Protein AF-A0A178Y434-F1 (afdb_monomer)

Sequence (291 aa):
MNPIAAVVIGMSIVLAAATFAFVADLLRNTEPDPNAAKIDRLTERLARQDGEIQALRAELSALKRELSELAAAPRPEPAPPSPPVPPPEEPPSEQSFSLDQFGGMAPPQETEGLTEPMQLAKKRFNDGIIRPKPGVLREILGEPRTAYSTACQPVTNPKLVKTLATRNFGNFRLTMIRPALDSLGQVLARLKKEEPDIYAAIGTAGALCARYVRGSAKSVSSHAWGAAVDLTLKRNLDRMGDGSTQFGLVVLAEFFNDAGWYWGAGYSREDSMHFEVGEALLRKWAAEGKL

InterPro domains:
  IPR009045 Peptidase M74/Hedgehog-like, zinc-binding domain superfamily [G3DSA:3.30.1380.10] (177-277)
  IP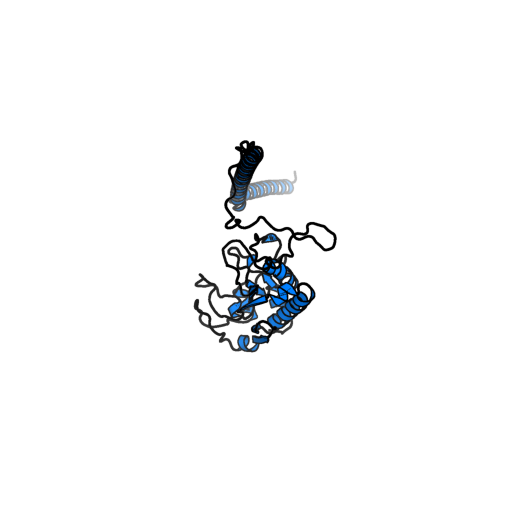R009045 Peptidase M74/Hedgehog-like, zinc-binding domain superfamily [SSF55166] (173-281)
  IPR039561 Peptidase M15C [PF13539] (215-277)

Solvent-accessible surface area (backbone atoms only — not comparable to full-atom values): 16732 Å² total; per-residue (Å²): 132,62,71,69,58,55,51,53,53,51,51,52,53,52,51,50,52,50,51,51,53,51,52,52,49,55,68,69,66,57,73,79,61,75,60,56,67,50,51,52,54,49,51,55,50,48,56,51,49,54,51,52,52,51,51,53,52,51,53,52,52,50,51,52,48,54,52,51,52,62,72,65,52,79,76,79,78,86,76,85,89,78,87,92,76,84,89,82,82,84,75,91,76,76,88,79,71,43,71,43,102,81,72,44,83,38,79,65,84,76,84,69,53,55,69,37,79,33,79,65,65,49,88,79,55,43,78,97,40,50,69,56,50,64,67,54,48,33,72,75,57,43,66,39,54,98,75,73,46,79,55,79,35,81,70,69,30,70,71,45,58,70,40,44,44,74,52,75,76,81,75,46,70,44,42,23,24,47,61,53,53,52,51,49,50,52,43,52,56,48,35,46,72,78,39,46,69,58,48,70,32,44,38,63,79,49,24,59,35,29,17,28,34,91,98,42,94,80,46,61,32,59,23,26,67,16,44,24,40,30,42,17,50,75,81,45,69,59,67,67,66,73,73,50,32,32,41,46,48,60,60,50,41,52,52,38,37,77,74,37,25,20,50,31,45,64,40,95,71,27,28,52,32,32,36,32,56,6,37,69,52,53,52,48,36,51,75,69,64,65,102

Nearest PDB structures (foldseek):
  5lk7-assembly1_C  TM=1.428E-01  e=7.972E+00  Slow bee paralysis virus

Organism: Sinorhizobium saheli (NCBI:txid36856)

Secondary structure (DSSP, 8-state):
--HHHHHHHHHHHHHHHHHHHHHHHHHHS----TTHHHHHHHHHHHHHHHHHHHHHHHHHHHHHHHHHHHHTSPPPPPPPP--------PPPP---PEEPTTS-EEPP--SSGGG-EEE--GGGS-TT-PPPPHHHHHHHH--S-S---SS------HHHHTTEEEEE-SS-EEEEEHHHHHHHHHHHHHHHHH-HHHHHHEEEEES---SBPTT-SSPBPGGGGT-EEEEEETTBPP-TTSSEEEHHHHHHHHHHHHTTEEEGGGSSS--TTEEEE-HHHHHHHHHTT--

pLDDT: mean 85.08, std 16.7, range [39.88, 98.62]

Mean predicted aligned error: 17.0 Å

Structure (mmCIF, N/CA/C/O backbone):
data_AF-A0A178Y434-F1
#
_entry.id   AF-A0A178Y434-F1
#
loop_
_atom_site.group_PDB
_atom_site.id
_atom_site.type_symbol
_atom_site.label_atom_id
_atom_site.label_alt_id
_atom_site.label_comp_id
_atom_site.label_asym_id
_atom_site.label_entity_id
_atom_site.label_seq_id
_atom_site.pdbx_PDB_ins_code
_atom_site.Cartn_x
_atom_site.Cartn_y
_atom_site.Cartn_z
_atom_site.occupancy
_atom_site.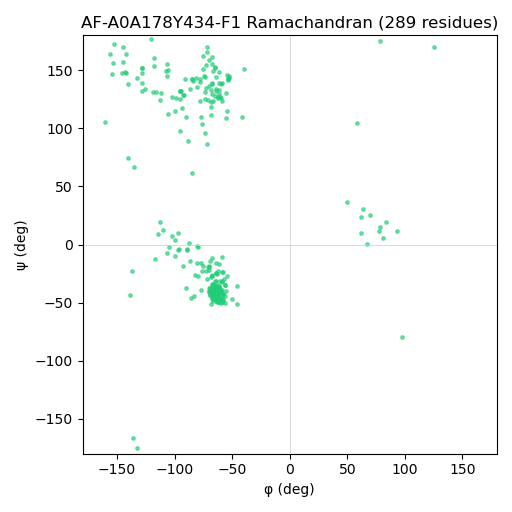B_iso_or_equiv
_atom_site.auth_seq_id
_atom_site.auth_comp_id
_atom_site.auth_asym_id
_atom_site.auth_atom_id
_atom_site.pdbx_PDB_model_num
ATOM 1 N N . MET A 1 1 ? 75.295 6.788 32.153 1.00 60.53 1 MET A N 1
ATOM 2 C CA . MET A 1 1 ? 74.057 6.548 31.375 1.00 60.53 1 MET A CA 1
ATOM 3 C C . MET A 1 1 ? 74.437 5.975 30.022 1.00 60.53 1 MET A C 1
ATOM 5 O O . MET A 1 1 ? 75.347 6.507 29.402 1.00 60.53 1 MET A O 1
ATOM 9 N N . ASN A 1 2 ? 73.799 4.882 29.595 1.00 79.12 2 ASN A N 1
ATOM 10 C CA . ASN A 1 2 ? 74.032 4.291 28.274 1.00 79.12 2 ASN A CA 1
ATOM 11 C C . ASN A 1 2 ? 73.527 5.275 27.194 1.00 79.12 2 ASN A C 1
ATOM 13 O O . ASN A 1 2 ? 72.355 5.658 27.268 1.00 79.12 2 ASN A O 1
ATOM 17 N N . PRO A 1 3 ? 74.357 5.712 26.227 1.00 76.00 3 PRO A N 1
ATOM 18 C CA . PRO A 1 3 ? 73.961 6.700 25.217 1.00 76.00 3 PRO A CA 1
ATOM 19 C C . PRO A 1 3 ? 72.728 6.267 24.412 1.00 76.00 3 PRO A C 1
ATOM 21 O O . PRO A 1 3 ? 71.906 7.103 24.049 1.00 76.00 3 PRO A O 1
ATOM 24 N N . ILE A 1 4 ? 72.533 4.959 24.227 1.00 76.88 4 ILE A N 1
ATOM 25 C CA . ILE A 1 4 ? 71.359 4.401 23.545 1.00 76.88 4 ILE A CA 1
ATOM 26 C C . ILE A 1 4 ? 70.077 4.667 24.351 1.00 76.88 4 ILE A C 1
ATOM 28 O O . ILE A 1 4 ? 69.059 5.062 23.788 1.00 76.88 4 ILE A O 1
ATOM 32 N N . ALA A 1 5 ? 70.128 4.528 25.679 1.00 74.50 5 ALA A N 1
ATOM 33 C CA . ALA A 1 5 ? 68.974 4.780 26.541 1.00 74.50 5 ALA A CA 1
ATOM 34 C C . ALA A 1 5 ? 68.570 6.265 26.538 1.00 74.50 5 ALA A C 1
ATOM 36 O O . ALA A 1 5 ? 67.383 6.579 26.521 1.00 74.50 5 ALA A O 1
ATOM 37 N N . ALA A 1 6 ? 69.543 7.181 26.491 1.00 81.00 6 ALA A N 1
ATOM 38 C CA . ALA A 1 6 ? 69.271 8.616 26.422 1.00 81.00 6 ALA A CA 1
ATOM 39 C C . ALA A 1 6 ? 68.580 9.017 25.105 1.00 81.00 6 ALA A C 1
ATOM 41 O O . ALA A 1 6 ? 67.642 9.812 25.123 1.00 81.00 6 ALA A O 1
ATOM 42 N N . VAL A 1 7 ? 68.989 8.425 23.977 1.00 83.38 7 VAL A N 1
ATOM 43 C CA . VAL A 1 7 ? 68.374 8.679 22.662 1.00 83.38 7 VAL A CA 1
ATOM 44 C C . VAL A 1 7 ? 66.941 8.147 22.600 1.00 83.38 7 VAL A C 1
ATOM 46 O O . VAL A 1 7 ? 66.050 8.849 22.124 1.00 83.38 7 VAL A O 1
ATOM 49 N N . VAL A 1 8 ? 66.691 6.941 23.121 1.00 84.75 8 VAL A N 1
ATOM 50 C CA . VAL A 1 8 ? 65.342 6.347 23.138 1.00 84.75 8 VAL A CA 1
ATOM 51 C C . VAL A 1 8 ? 64.384 7.170 24.000 1.00 84.75 8 VAL A C 1
ATOM 53 O O . VAL A 1 8 ? 63.261 7.446 23.574 1.00 84.75 8 VAL A O 1
ATOM 56 N N . ILE A 1 9 ? 64.825 7.616 25.181 1.00 84.12 9 ILE A N 1
ATOM 57 C CA . ILE A 1 9 ? 64.019 8.483 26.052 1.00 84.12 9 ILE A CA 1
ATOM 58 C C . ILE A 1 9 ? 63.746 9.825 25.359 1.00 84.12 9 ILE A C 1
ATOM 60 O O . ILE A 1 9 ? 62.600 10.268 25.321 1.00 84.12 9 ILE A O 1
ATOM 64 N N . GLY A 1 10 ? 64.767 10.432 24.745 1.00 85.62 10 GLY A N 1
ATOM 65 C CA . GLY A 1 10 ? 64.623 11.687 24.005 1.00 85.62 10 GLY A CA 1
ATOM 66 C C . GLY A 1 10 ? 63.609 11.589 22.863 1.00 85.62 10 GLY A C 1
ATOM 67 O O . GLY A 1 10 ? 62.690 12.403 22.791 1.00 85.62 10 GLY A O 1
ATOM 68 N N . MET A 1 11 ? 63.705 10.557 22.017 1.00 85.56 11 MET A N 1
ATOM 69 C CA . MET A 1 11 ? 62.728 10.338 20.944 1.00 85.56 11 MET A CA 1
ATOM 70 C C . MET A 1 11 ? 61.318 10.074 21.472 1.00 85.56 11 MET A C 1
ATOM 72 O O . MET A 1 11 ? 60.354 10.557 20.886 1.00 85.56 11 MET A O 1
ATOM 76 N N . SER A 1 12 ? 61.186 9.334 22.575 1.00 84.38 12 SER A N 1
ATOM 77 C CA . SER A 1 12 ? 59.874 9.019 23.154 1.00 84.38 12 SER A CA 1
ATOM 78 C C . SER A 1 12 ? 59.172 10.276 23.669 1.00 84.38 12 SER A C 1
ATOM 80 O O . SER A 1 12 ? 57.971 10.432 23.468 1.00 84.38 12 SER A O 1
ATOM 82 N N . ILE A 1 13 ? 59.920 11.208 24.268 1.00 91.38 13 ILE A N 1
ATOM 83 C CA . ILE A 1 13 ? 59.389 12.499 24.729 1.00 91.38 13 ILE A CA 1
ATOM 84 C C . ILE A 1 13 ? 58.957 13.364 23.540 1.00 91.38 13 ILE A C 1
ATOM 86 O O . ILE A 1 13 ? 57.877 13.953 23.572 1.00 91.38 13 ILE A O 1
ATOM 90 N N . VAL A 1 14 ? 59.761 13.416 22.475 1.00 90.12 14 VAL A N 1
ATOM 91 C CA . VAL A 1 14 ? 59.421 14.179 21.262 1.00 90.12 14 VAL A CA 1
ATOM 92 C C . VAL A 1 14 ? 58.181 13.601 20.580 1.00 90.12 14 VAL A C 1
ATOM 94 O O . VAL A 1 14 ? 57.282 14.352 20.206 1.00 90.12 14 VAL A O 1
ATOM 97 N N . LEU A 1 15 ? 58.091 12.273 20.467 1.00 90.31 15 LEU A N 1
ATOM 98 C CA . LEU A 1 15 ? 56.926 11.601 19.898 1.00 90.31 15 LEU A CA 1
ATOM 99 C C . LEU A 1 15 ? 55.674 11.852 20.749 1.00 90.31 15 LEU A C 1
ATOM 101 O O . LEU A 1 15 ? 54.626 12.188 20.202 1.00 90.31 15 LEU A O 1
ATOM 105 N N . ALA A 1 16 ? 55.786 11.773 22.077 1.00 89.19 16 ALA A N 1
ATOM 106 C CA . ALA A 1 16 ? 54.687 12.088 22.985 1.00 89.19 16 ALA A CA 1
ATOM 107 C C . ALA A 1 16 ? 54.205 13.539 22.805 1.00 89.19 16 ALA A C 1
ATOM 109 O O . ALA A 1 16 ? 53.008 13.771 22.637 1.00 89.19 16 ALA A O 1
ATOM 110 N N . ALA A 1 17 ? 55.120 14.509 22.740 1.00 90.44 17 ALA A N 1
ATOM 111 C CA . ALA A 1 17 ? 54.774 15.910 22.504 1.00 90.44 17 ALA A CA 1
ATOM 112 C C . ALA A 1 17 ? 54.090 16.123 21.141 1.00 90.44 17 ALA A C 1
ATOM 114 O O . ALA A 1 17 ? 53.090 16.836 21.059 1.00 90.44 17 ALA A O 1
ATOM 115 N N . ALA A 1 18 ? 54.578 15.464 20.086 1.00 88.56 18 ALA A N 1
ATOM 116 C CA . ALA A 1 18 ? 53.985 15.536 18.752 1.00 88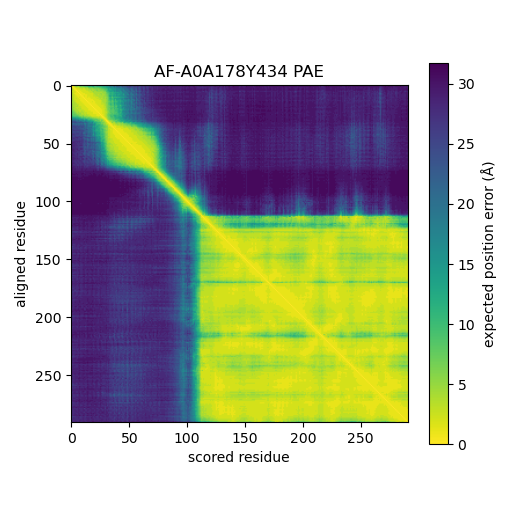.56 18 ALA A CA 1
ATOM 117 C C . ALA A 1 18 ? 52.576 14.923 18.710 1.00 88.56 18 ALA A C 1
ATOM 119 O O . ALA A 1 18 ? 51.658 15.529 18.160 1.00 88.56 18 ALA A O 1
ATOM 120 N N . THR A 1 19 ? 52.375 13.759 19.339 1.00 87.81 19 THR A N 1
ATOM 121 C CA . THR A 1 19 ? 51.043 13.135 19.435 1.00 87.81 19 THR A CA 1
ATOM 122 C C . THR A 1 19 ? 50.068 13.999 20.227 1.00 87.81 19 THR A C 1
ATOM 124 O O . THR A 1 19 ? 48.927 14.167 19.805 1.00 87.81 19 THR A O 1
ATOM 127 N N . PHE A 1 20 ? 50.516 14.617 21.322 1.00 90.31 20 PHE A N 1
ATOM 128 C CA . PHE A 1 20 ? 49.680 15.511 22.116 1.00 90.31 20 PHE A CA 1
ATOM 129 C C . PHE A 1 20 ? 49.278 16.763 21.328 1.00 90.31 20 PHE A C 1
ATOM 131 O O . PHE A 1 20 ? 48.111 17.147 21.340 1.00 90.31 20 PHE A O 1
ATOM 138 N N . ALA A 1 21 ? 50.216 17.369 20.593 1.00 86.19 21 ALA A N 1
ATOM 139 C CA . ALA A 1 21 ? 49.931 18.514 19.732 1.00 86.19 21 ALA A CA 1
ATOM 140 C C . ALA A 1 21 ? 48.947 18.157 18.605 1.00 86.19 21 ALA A C 1
ATOM 142 O O . ALA A 1 21 ? 48.020 18.918 18.344 1.00 86.19 21 ALA A O 1
ATOM 143 N N . PHE A 1 22 ? 49.103 16.983 17.989 1.00 84.19 22 PHE A N 1
ATOM 144 C CA . PHE A 1 22 ? 48.207 16.498 16.939 1.00 84.19 22 PHE A CA 1
ATOM 145 C C . PHE A 1 22 ? 46.787 16.226 17.458 1.00 84.19 22 PHE A C 1
ATOM 147 O O . PHE A 1 22 ? 45.811 16.636 16.836 1.00 84.19 22 PHE A O 1
ATOM 154 N N . VAL A 1 23 ? 46.655 15.592 18.628 1.00 85.19 23 VAL A N 1
ATOM 155 C CA . VAL A 1 23 ? 45.348 15.370 19.270 1.00 85.19 23 VAL A CA 1
ATOM 156 C C . VAL A 1 23 ? 44.706 16.698 19.679 1.00 85.19 23 VAL A C 1
ATOM 158 O O . VAL A 1 23 ? 43.506 16.881 19.490 1.00 85.19 23 VAL A O 1
ATOM 161 N N . ALA A 1 24 ? 45.490 17.649 20.193 1.00 80.38 24 ALA A N 1
ATOM 162 C CA . ALA A 1 24 ? 44.995 18.978 20.537 1.00 80.38 24 ALA A CA 1
ATOM 163 C C . ALA A 1 24 ? 44.514 19.766 19.304 1.00 80.38 24 ALA A C 1
ATOM 165 O O . ALA A 1 24 ? 43.527 20.489 19.407 1.00 80.38 24 ALA A O 1
ATOM 166 N N . ASP A 1 25 ? 45.174 19.619 18.153 1.00 81.31 25 ASP A N 1
ATOM 167 C CA . ASP A 1 25 ? 44.748 20.228 16.887 1.00 81.31 25 ASP A CA 1
ATOM 168 C C . ASP A 1 25 ? 43.452 19.593 16.351 1.00 81.31 25 ASP A C 1
ATOM 170 O O . ASP A 1 25 ? 42.506 20.300 16.007 1.00 81.31 25 ASP A O 1
ATOM 174 N N . LEU A 1 26 ? 43.342 18.261 16.407 1.00 75.38 26 LEU A N 1
ATOM 175 C CA . LEU A 1 26 ? 42.113 17.524 16.075 1.00 75.38 26 LEU A CA 1
ATOM 176 C C . LEU A 1 26 ? 40.913 17.952 16.931 1.00 75.38 26 LEU A C 1
ATOM 178 O O . LEU A 1 26 ? 39.820 18.133 16.403 1.00 75.38 26 LEU A O 1
ATOM 182 N N . LEU A 1 27 ? 41.117 18.150 18.237 1.00 74.94 27 LEU A N 1
ATOM 183 C CA . LEU A 1 27 ? 40.071 18.608 19.161 1.00 74.94 27 LEU A CA 1
ATOM 184 C C . LEU A 1 27 ? 39.703 20.088 18.978 1.00 74.94 27 LEU A C 1
ATOM 186 O O . LEU A 1 27 ? 38.613 20.501 19.366 1.00 74.94 27 LEU A O 1
ATOM 190 N N . ARG A 1 28 ? 40.594 20.909 18.413 1.00 73.06 28 ARG A N 1
ATOM 191 C CA . ARG A 1 28 ? 40.299 22.316 18.088 1.00 73.06 28 ARG A CA 1
ATOM 192 C C . ARG A 1 28 ? 39.553 22.463 16.764 1.00 73.06 28 ARG A C 1
ATOM 194 O O . ARG A 1 28 ? 38.812 23.428 16.612 1.00 73.06 28 ARG A O 1
ATOM 201 N N . ASN A 1 29 ? 39.720 21.506 15.852 1.00 64.12 29 ASN A N 1
ATOM 202 C CA . ASN A 1 29 ? 39.116 21.504 14.518 1.00 64.12 29 ASN A CA 1
ATOM 203 C C . ASN A 1 29 ? 37.821 20.673 14.417 1.00 64.12 29 ASN A C 1
ATOM 205 O O . ASN A 1 29 ? 37.315 20.463 13.315 1.00 64.12 29 ASN A O 1
ATOM 209 N N . THR A 1 30 ? 37.250 20.208 15.532 1.00 63.84 30 THR A N 1
ATOM 210 C CA . THR A 1 30 ? 35.890 19.650 15.537 1.00 63.84 30 THR A CA 1
ATOM 211 C C . THR A 1 30 ? 34.867 20.754 15.277 1.00 63.84 30 THR A C 1
ATOM 213 O O . THR A 1 30 ? 34.672 21.639 16.110 1.00 63.84 30 THR A O 1
ATOM 216 N N . GLU A 1 31 ? 34.212 20.700 14.115 1.00 64.19 31 GLU A N 1
ATOM 217 C CA . GLU A 1 31 ? 33.062 21.549 13.800 1.00 64.19 31 GLU A CA 1
ATOM 218 C C . GLU A 1 31 ? 31.969 21.399 14.881 1.00 64.19 31 GLU A C 1
ATOM 220 O O . GLU A 1 31 ? 31.799 20.305 15.432 1.00 64.19 31 GLU A O 1
ATOM 225 N N . PRO A 1 32 ? 31.215 22.468 15.205 1.00 61.91 32 PRO A N 1
ATOM 226 C CA . PRO A 1 32 ? 30.118 22.388 16.165 1.00 61.91 32 PRO A CA 1
ATOM 227 C C . PRO A 1 32 ? 29.119 21.304 15.745 1.00 61.91 32 PRO A C 1
ATOM 229 O O . PRO A 1 32 ? 28.678 21.298 14.595 1.00 61.91 32 PRO A O 1
ATOM 232 N N . ASP A 1 33 ? 28.742 20.411 16.668 1.00 65.06 33 ASP A N 1
ATOM 233 C CA . ASP A 1 33 ? 27.788 19.332 16.386 1.00 65.06 33 ASP A CA 1
ATOM 234 C C . ASP A 1 33 ? 26.483 19.925 15.814 1.00 65.06 33 ASP A C 1
ATOM 236 O O . ASP A 1 33 ? 25.769 20.648 16.523 1.00 65.06 33 ASP A O 1
ATOM 240 N N . PRO A 1 34 ? 26.120 19.631 14.549 1.00 61.44 34 PRO A N 1
ATOM 241 C CA . PRO A 1 34 ? 24.904 20.157 13.932 1.00 61.44 34 PRO A CA 1
ATOM 242 C C . PRO A 1 34 ? 23.631 19.708 14.668 1.00 61.44 34 PRO A C 1
ATOM 244 O O . PRO A 1 34 ? 22.567 20.312 14.496 1.00 61.44 34 PRO A O 1
ATOM 247 N N . ASN A 1 35 ? 23.721 18.669 15.505 1.00 67.62 35 ASN A N 1
ATOM 248 C CA . ASN A 1 35 ? 22.622 18.213 16.342 1.00 67.62 35 ASN A CA 1
ATOM 249 C C . ASN A 1 35 ? 22.447 19.053 17.608 1.00 67.62 35 ASN A C 1
ATOM 251 O O . ASN A 1 35 ? 21.311 19.171 18.058 1.00 67.62 35 ASN A O 1
ATOM 255 N N . ALA A 1 36 ? 23.493 19.691 18.143 1.00 73.31 36 ALA A N 1
ATOM 256 C CA . ALA A 1 36 ? 23.382 20.534 19.338 1.00 73.31 36 ALA A CA 1
ATOM 257 C C . ALA A 1 36 ? 22.425 21.711 19.090 1.00 73.31 36 ALA A C 1
ATOM 259 O O . ALA A 1 36 ? 21.421 21.867 19.781 1.00 73.31 36 ALA A O 1
ATOM 260 N N . ALA A 1 37 ? 22.617 22.429 17.979 1.00 73.75 37 ALA A N 1
ATOM 261 C CA . ALA A 1 37 ? 21.721 23.514 17.575 1.00 73.75 37 ALA A CA 1
ATOM 262 C C . ALA A 1 37 ? 20.287 23.037 17.268 1.00 73.75 37 ALA A C 1
ATOM 264 O O . ALA A 1 37 ? 19.331 23.811 17.348 1.00 73.75 37 ALA A O 1
ATOM 265 N N . LYS A 1 38 ? 20.110 21.767 16.881 1.00 72.50 38 LYS A N 1
ATOM 266 C CA . LYS A 1 38 ? 18.788 21.163 16.668 1.00 72.50 38 LYS A CA 1
ATOM 267 C C . LYS A 1 38 ? 18.121 20.801 17.998 1.00 72.50 38 LYS A C 1
ATOM 269 O O . LYS A 1 38 ? 16.915 20.998 18.121 1.00 72.50 38 LYS A O 1
ATOM 274 N N . ILE A 1 39 ? 18.884 20.298 18.969 1.00 79.19 39 ILE A N 1
ATOM 275 C CA . ILE A 1 39 ? 18.422 19.982 20.327 1.00 79.19 39 ILE A CA 1
ATOM 276 C C . ILE A 1 39 ? 17.978 21.259 21.046 1.00 79.19 39 ILE A C 1
ATOM 278 O O . ILE A 1 39 ? 16.895 21.269 21.629 1.00 79.19 39 ILE A O 1
ATOM 282 N N . ASP A 1 40 ? 18.726 22.354 20.916 1.00 80.56 40 ASP A N 1
ATOM 283 C CA . ASP A 1 40 ? 18.358 23.639 21.523 1.00 80.56 40 ASP A CA 1
ATOM 284 C C . ASP A 1 40 ? 17.025 24.162 20.972 1.00 80.56 40 ASP A C 1
ATOM 286 O O . ASP A 1 40 ? 16.113 24.482 21.734 1.00 80.56 40 ASP A O 1
ATOM 290 N N . ARG A 1 41 ? 16.840 24.127 19.643 1.00 85.81 41 ARG A N 1
ATOM 291 C CA . ARG A 1 41 ? 15.564 24.513 19.005 1.00 85.81 41 ARG A CA 1
ATOM 292 C C . ARG A 1 41 ? 14.395 23.625 19.424 1.00 85.81 41 ARG A C 1
ATOM 294 O O . ARG A 1 41 ? 13.260 24.093 19.495 1.00 85.81 41 ARG A O 1
ATOM 301 N N . LEU A 1 42 ? 14.637 22.331 19.643 1.00 87.88 42 LEU A N 1
ATOM 302 C CA . LEU A 1 42 ? 13.601 21.409 20.116 1.00 87.88 42 LEU A CA 1
ATOM 303 C C . LEU A 1 42 ? 13.224 21.701 21.569 1.00 87.88 42 LEU A C 1
ATOM 305 O O . LEU A 1 42 ? 12.038 21.702 21.889 1.00 87.88 42 LEU A O 1
ATOM 309 N N . THR A 1 43 ? 14.211 22.000 22.411 1.00 89.06 43 THR A N 1
ATOM 310 C CA . THR A 1 43 ? 14.010 22.380 23.815 1.00 89.06 43 THR A CA 1
ATOM 311 C C . THR A 1 43 ? 13.211 23.677 23.922 1.00 89.06 43 THR A C 1
ATOM 313 O O . THR A 1 43 ? 12.230 23.739 24.659 1.00 89.06 43 THR A O 1
ATOM 316 N N . GLU A 1 44 ? 13.553 24.685 23.118 1.00 90.12 44 GLU A N 1
ATOM 317 C CA . GLU A 1 44 ? 12.825 25.957 23.072 1.00 90.12 44 GLU A CA 1
ATOM 318 C C . GLU A 1 44 ? 11.376 25.773 22.588 1.00 90.12 44 GLU A C 1
ATOM 320 O O . GLU A 1 44 ? 10.436 26.342 23.147 1.00 90.12 44 GLU A O 1
ATOM 325 N N . ARG A 1 45 ? 11.164 24.908 21.586 1.00 90.44 45 ARG A N 1
ATOM 326 C CA . ARG A 1 45 ? 9.820 24.587 21.091 1.00 90.44 45 ARG A CA 1
ATOM 327 C C . ARG A 1 45 ? 8.977 23.847 22.130 1.00 90.44 45 ARG A C 1
ATOM 329 O O . ARG A 1 45 ? 7.792 24.151 22.238 1.00 90.44 45 ARG A O 1
ATOM 336 N N . LEU A 1 46 ? 9.567 22.916 22.881 1.00 92.12 46 LEU A N 1
ATOM 337 C CA . LEU A 1 46 ? 8.888 22.215 23.976 1.00 92.12 46 LEU A CA 1
ATOM 338 C C . LEU A 1 46 ? 8.472 23.189 25.082 1.00 92.12 46 LEU A C 1
ATOM 340 O O . LEU A 1 46 ? 7.306 23.199 25.463 1.00 92.12 46 LEU A O 1
ATOM 344 N N . ALA A 1 47 ? 9.376 24.074 25.513 1.00 90.00 47 ALA A N 1
ATOM 345 C CA . ALA A 1 47 ? 9.070 25.080 26.530 1.00 90.00 47 ALA A CA 1
ATOM 346 C C . ALA A 1 47 ? 7.913 26.005 26.107 1.00 90.00 47 ALA A C 1
ATOM 348 O O . ALA A 1 47 ? 7.037 26.328 26.909 1.00 90.00 47 ALA A O 1
ATOM 349 N N . ARG A 1 48 ? 7.866 26.390 24.824 1.00 92.56 48 ARG A N 1
ATOM 350 C CA . ARG A 1 48 ? 6.755 27.177 24.277 1.00 92.56 48 ARG A CA 1
ATOM 351 C C . ARG A 1 48 ? 5.432 26.406 24.289 1.00 92.56 48 ARG A C 1
ATOM 353 O O . ARG A 1 48 ? 4.411 26.971 24.670 1.00 92.56 48 ARG A O 1
ATOM 360 N N . GLN A 1 49 ? 5.449 25.132 23.899 1.00 90.56 49 GLN A N 1
ATOM 361 C CA . GLN A 1 49 ? 4.252 24.286 23.915 1.00 90.56 49 GLN A CA 1
ATOM 362 C C . GLN A 1 49 ? 3.723 24.064 25.335 1.00 90.56 49 GLN A C 1
ATOM 364 O O . GLN A 1 49 ? 2.513 24.118 25.541 1.00 90.56 49 GLN A O 1
ATOM 369 N N . ASP A 1 50 ? 4.605 23.879 26.318 1.00 90.81 50 ASP A N 1
ATOM 370 C CA . ASP A 1 50 ? 4.202 23.755 27.722 1.00 90.81 50 ASP A CA 1
ATOM 371 C C . ASP A 1 50 ? 3.533 25.038 28.235 1.00 90.81 50 ASP A C 1
ATOM 373 O O . ASP A 1 50 ? 2.535 24.967 28.957 1.00 90.81 50 ASP A O 1
ATOM 377 N N . GLY A 1 51 ? 4.024 26.210 27.816 1.00 92.00 51 GLY A N 1
ATOM 378 C CA . GLY A 1 51 ? 3.380 27.495 28.095 1.00 92.00 51 GLY A CA 1
ATOM 379 C C . GLY A 1 51 ? 1.981 27.608 27.479 1.00 92.00 51 GLY A C 1
ATOM 380 O O . GLY A 1 51 ? 1.034 27.986 28.168 1.00 92.00 51 GLY A O 1
ATOM 381 N N . GLU A 1 52 ? 1.823 27.221 26.209 1.00 92.00 52 GLU A N 1
ATOM 382 C CA . GLU A 1 52 ? 0.524 27.214 25.514 1.00 92.00 52 GLU A CA 1
ATOM 383 C C . GLU A 1 52 ? -0.474 26.246 26.180 1.00 92.00 52 GLU A C 1
ATOM 385 O O . GLU A 1 52 ? -1.632 26.601 26.395 1.00 92.00 52 GLU A O 1
ATOM 390 N N . ILE A 1 53 ? -0.027 25.053 26.591 1.00 94.12 53 ILE A N 1
ATOM 391 C CA . ILE A 1 53 ? -0.863 24.080 27.314 1.00 94.12 53 ILE A CA 1
ATOM 392 C C . ILE A 1 53 ? -1.323 24.643 28.661 1.00 94.12 53 ILE A C 1
ATOM 394 O O . ILE A 1 53 ? -2.480 24.454 29.044 1.00 94.12 53 ILE A O 1
ATOM 398 N N . GLN A 1 54 ? -0.440 25.317 29.400 1.00 93.56 54 GLN A N 1
ATOM 399 C CA . GLN A 1 54 ? -0.803 25.928 30.678 1.00 93.56 54 GLN A CA 1
ATOM 400 C C . GLN A 1 54 ? -1.813 27.067 30.497 1.00 93.56 54 GLN A C 1
ATOM 402 O O . GLN A 1 54 ? -2.788 27.122 31.247 1.00 93.56 54 GLN A O 1
ATOM 407 N N . ALA A 1 55 ? -1.633 27.911 29.477 1.00 93.88 55 ALA A N 1
ATOM 408 C CA . ALA A 1 55 ? -2.575 28.977 29.146 1.00 93.88 55 ALA A CA 1
ATOM 409 C C . ALA A 1 55 ? -3.963 28.418 28.788 1.00 93.88 55 ALA A C 1
ATOM 411 O O . ALA A 1 55 ? -4.955 28.797 29.406 1.00 93.88 55 ALA A O 1
ATOM 412 N N . LEU A 1 56 ? -4.029 27.426 27.895 1.00 91.94 56 LEU A N 1
ATOM 413 C CA . LEU A 1 56 ? -5.289 26.779 27.509 1.00 91.94 56 LEU A CA 1
ATOM 414 C C . LEU A 1 56 ? -5.985 26.090 28.690 1.00 91.94 56 LEU A C 1
ATOM 416 O O . LEU A 1 56 ? -7.210 26.108 28.799 1.00 91.94 56 LEU A O 1
ATOM 420 N N . ARG A 1 57 ? -5.221 25.485 29.609 1.00 94.75 57 ARG A N 1
ATOM 421 C CA . ARG A 1 57 ? -5.783 24.897 30.836 1.00 94.75 57 ARG A CA 1
ATOM 422 C C . ARG A 1 57 ? -6.379 25.956 31.762 1.00 94.75 57 ARG A C 1
ATOM 424 O O . ARG A 1 57 ? -7.405 25.681 32.382 1.00 94.75 57 ARG A O 1
ATOM 431 N N . ALA A 1 58 ? -5.757 27.130 31.856 1.00 93.31 58 ALA A N 1
ATOM 432 C CA . ALA A 1 58 ? -6.285 28.252 32.627 1.00 93.31 58 ALA A CA 1
ATOM 433 C C . ALA A 1 58 ? -7.548 28.847 31.979 1.00 93.31 58 ALA A C 1
ATOM 435 O O . ALA A 1 58 ? -8.513 29.146 32.678 1.00 93.31 58 ALA A O 1
ATOM 436 N N . GLU A 1 59 ? -7.591 28.948 30.650 1.00 94.19 59 GLU A N 1
ATOM 437 C CA . GLU A 1 59 ? -8.796 29.375 29.926 1.00 94.19 59 GLU A CA 1
ATOM 438 C C . GLU A 1 59 ? -9.951 28.387 30.126 1.00 94.19 59 GLU A C 1
ATOM 440 O O . GLU A 1 59 ? -11.065 28.788 30.463 1.00 94.19 59 GLU A O 1
ATOM 445 N N . LEU A 1 60 ? -9.686 27.081 30.013 1.00 94.56 60 LEU A N 1
ATOM 446 C CA . LEU A 1 60 ? -10.695 26.048 30.257 1.00 94.56 60 LEU A CA 1
ATOM 447 C C . LEU A 1 60 ? -11.224 26.061 31.693 1.00 94.56 60 LEU A C 1
ATOM 449 O O . LEU A 1 60 ? -12.409 25.804 31.906 1.00 94.56 60 LEU A O 1
ATOM 453 N N . SER A 1 61 ? -10.373 26.321 32.688 1.00 93.38 61 SER A N 1
ATOM 454 C CA . SER A 1 61 ? -10.829 26.406 34.076 1.00 93.38 61 SER A CA 1
ATOM 455 C C . SER A 1 61 ? -11.674 27.660 34.320 1.00 93.38 61 SER A C 1
ATOM 457 O O . SER A 1 61 ? -12.687 27.566 35.016 1.00 93.38 61 SER A O 1
ATOM 459 N N . ALA A 1 62 ? -11.330 28.791 33.695 1.00 92.50 62 ALA A N 1
ATOM 460 C CA . ALA A 1 62 ? -12.125 30.017 33.742 1.00 92.50 62 ALA A CA 1
ATOM 461 C C . ALA A 1 62 ? -13.512 29.825 33.103 1.00 92.50 62 ALA A C 1
ATOM 463 O O . ALA A 1 62 ? -14.520 30.091 33.754 1.00 92.50 62 ALA A O 1
ATOM 464 N N . LEU A 1 63 ? -13.569 29.256 31.894 1.00 92.06 63 LEU A N 1
ATOM 465 C CA . LEU A 1 63 ? -14.818 28.926 31.193 1.00 92.06 63 LEU A CA 1
ATOM 466 C C . LEU A 1 63 ? -15.701 27.962 31.992 1.00 92.06 63 LEU A C 1
ATOM 468 O O . LEU A 1 63 ? -16.910 28.158 32.095 1.00 92.06 63 LEU A O 1
ATOM 472 N N . LYS A 1 64 ? -15.111 26.926 32.603 1.00 91.44 64 LYS A N 1
ATOM 473 C CA . LYS A 1 64 ? -15.858 26.008 33.480 1.00 91.44 64 LYS A CA 1
ATOM 474 C C . LYS A 1 64 ? -16.465 26.729 34.680 1.00 91.44 64 LYS A C 1
ATOM 476 O O . LYS A 1 64 ? -17.574 26.386 35.086 1.00 91.44 64 LYS A O 1
ATOM 481 N N . ARG A 1 65 ? -15.757 27.713 35.240 1.00 91.19 65 ARG A N 1
ATOM 482 C CA . ARG A 1 65 ? -16.263 28.515 36.355 1.00 91.19 65 ARG A CA 1
ATOM 483 C C . ARG A 1 65 ? -17.433 29.393 35.915 1.00 91.19 65 ARG A C 1
ATOM 485 O O . ARG A 1 65 ? -18.473 29.341 36.561 1.00 91.19 65 ARG A O 1
ATOM 492 N N . GLU A 1 66 ? -17.312 30.094 34.790 1.00 87.19 66 GLU A N 1
ATOM 493 C CA . GLU A 1 66 ? -18.408 30.898 34.224 1.00 87.19 66 GLU A CA 1
ATOM 494 C C . GLU A 1 66 ? -19.651 30.050 33.932 1.00 87.19 66 GLU A C 1
ATOM 496 O O . GLU A 1 66 ? -20.765 30.435 34.284 1.00 87.19 66 GLU A O 1
ATOM 501 N N . LEU A 1 67 ? -19.470 28.852 33.367 1.00 87.19 67 LEU A N 1
ATOM 502 C CA . LEU A 1 67 ? -20.577 27.931 33.109 1.00 87.19 67 LEU A CA 1
ATOM 503 C C . LEU A 1 67 ? -21.257 27.476 34.410 1.00 87.19 67 LEU A C 1
ATOM 505 O O . LEU A 1 67 ? -22.482 27.393 34.474 1.00 87.19 67 LEU A O 1
ATOM 509 N N . SER A 1 68 ? -20.472 27.206 35.459 1.00 83.31 68 SER A N 1
ATOM 510 C CA . SER A 1 68 ? -21.013 26.838 36.772 1.00 83.31 68 SER A CA 1
ATOM 511 C C . SER A 1 68 ? -21.755 27.993 37.453 1.00 83.31 68 SER A C 1
ATOM 513 O O . SER A 1 68 ? -22.780 27.761 38.088 1.00 83.31 68 SER A O 1
ATOM 515 N N . GLU A 1 69 ? -21.292 29.233 37.277 1.00 80.88 69 GLU A N 1
ATOM 516 C CA . GLU A 1 69 ? -21.956 30.437 37.790 1.00 80.88 69 GLU A CA 1
ATOM 517 C C . GLU A 1 69 ? -23.274 30.703 37.046 1.00 80.88 69 GLU A C 1
ATOM 519 O O . GLU A 1 69 ? -24.281 31.004 37.686 1.00 80.88 69 GLU A O 1
ATOM 524 N N . LEU A 1 70 ? -23.313 30.495 35.721 1.00 75.44 70 LEU A N 1
ATOM 525 C CA . LEU A 1 70 ? -24.552 30.553 34.937 1.00 75.44 70 LEU A CA 1
ATOM 526 C C . LEU A 1 70 ? -25.558 29.479 35.369 1.00 75.44 70 LEU A C 1
ATOM 528 O O . LEU A 1 70 ? -26.750 29.757 35.478 1.00 75.44 70 LEU A O 1
ATOM 532 N N . ALA A 1 71 ? -25.084 28.258 35.624 1.00 73.19 71 ALA A N 1
ATOM 533 C CA . ALA A 1 71 ? -25.929 27.161 36.089 1.00 73.19 71 ALA A CA 1
ATOM 534 C C . ALA A 1 71 ? -26.463 27.387 37.517 1.00 73.19 71 ALA A C 1
ATOM 536 O O . ALA A 1 71 ? -27.537 26.892 37.854 1.00 73.19 71 ALA A O 1
ATOM 537 N N . ALA A 1 72 ? -25.732 28.138 38.346 1.00 70.44 72 ALA A N 1
ATOM 538 C CA . ALA A 1 72 ? -26.111 28.481 39.716 1.00 70.44 72 ALA A CA 1
ATOM 539 C C . ALA A 1 72 ? -26.950 29.771 39.828 1.00 70.44 72 ALA A C 1
ATOM 541 O O . ALA A 1 72 ? -27.386 30.116 40.929 1.00 70.44 72 ALA A O 1
ATOM 542 N N . ALA A 1 73 ? -27.189 30.487 38.723 1.00 64.75 73 ALA A N 1
ATOM 543 C CA . ALA A 1 73 ? -28.005 31.695 38.726 1.00 64.75 73 ALA A CA 1
ATOM 544 C C . ALA A 1 73 ? -29.470 31.365 39.103 1.00 64.75 73 ALA A C 1
ATOM 546 O O . ALA A 1 73 ? -30.079 30.483 38.486 1.00 64.75 73 ALA A O 1
ATOM 547 N N . PRO A 1 74 ? -30.074 32.055 40.093 1.00 59.62 74 PRO A N 1
ATOM 548 C CA . PRO A 1 74 ? -31.466 31.830 40.465 1.00 59.62 74 PRO A CA 1
ATOM 549 C C . PRO A 1 74 ? -32.393 32.135 39.286 1.00 59.62 74 PRO A C 1
ATOM 551 O O . PRO A 1 74 ? -32.319 33.210 38.687 1.00 59.62 74 PRO A O 1
ATOM 554 N N . ARG A 1 75 ? -33.297 31.202 38.968 1.00 58.59 75 ARG A N 1
ATOM 555 C CA . ARG A 1 75 ? -34.386 31.461 38.018 1.00 58.59 75 ARG A CA 1
ATOM 556 C C . ARG A 1 75 ? -35.266 32.590 38.578 1.00 58.59 75 ARG A C 1
ATOM 558 O O . ARG A 1 75 ? -35.617 32.517 39.757 1.00 58.59 75 ARG A O 1
ATOM 565 N N . PRO A 1 76 ? -35.637 33.607 37.781 1.00 54.69 76 PRO A N 1
ATOM 566 C CA . PRO A 1 76 ? -36.597 34.609 38.227 1.00 54.69 76 PRO A CA 1
ATOM 567 C C . PRO A 1 76 ? -37.929 33.940 38.600 1.00 54.69 76 PRO A C 1
ATOM 569 O O . PRO A 1 76 ? -38.369 33.000 37.935 1.00 54.69 76 PRO A O 1
ATOM 572 N N . GLU A 1 77 ? -38.530 34.411 39.696 1.00 49.97 77 GLU A N 1
ATOM 573 C CA . GLU A 1 77 ? -39.801 33.920 40.238 1.00 49.97 77 GLU A CA 1
ATOM 574 C C . GLU A 1 77 ? -40.917 33.924 39.176 1.00 49.97 77 GLU A C 1
ATOM 576 O O . GLU A 1 77 ? -41.013 34.863 38.378 1.00 49.97 77 GLU A O 1
ATOM 581 N N . PRO A 1 78 ? -41.793 32.903 39.159 1.00 45.22 78 PRO A N 1
ATOM 582 C CA . PRO A 1 78 ? -42.897 32.849 38.215 1.00 45.22 78 PRO A CA 1
ATOM 583 C C . PRO A 1 78 ? -43.962 33.899 38.564 1.00 45.22 78 PRO A C 1
ATOM 585 O O . PRO A 1 78 ? -44.518 33.913 39.661 1.00 45.22 78 PRO A O 1
ATOM 588 N N . ALA A 1 79 ? -44.273 34.762 37.596 1.00 53.78 79 ALA A N 1
ATOM 589 C CA . ALA A 1 79 ? -45.426 35.658 37.636 1.00 53.78 79 ALA A CA 1
ATOM 590 C C . ALA A 1 79 ? -46.758 34.863 37.620 1.00 53.78 79 ALA A C 1
ATOM 592 O O . ALA A 1 79 ? -46.802 33.754 37.077 1.00 53.78 79 ALA A O 1
ATOM 593 N N . PRO A 1 80 ? -47.855 35.401 38.195 1.00 48.62 80 PRO A N 1
ATOM 594 C CA . PRO A 1 80 ? -49.125 34.683 38.336 1.00 48.62 80 PRO A CA 1
ATOM 595 C C . PRO A 1 80 ? -49.826 34.399 36.988 1.00 48.62 80 PRO A C 1
ATOM 597 O O . PRO A 1 80 ? -49.614 35.122 36.011 1.00 48.62 80 PRO A O 1
ATOM 600 N N . PRO A 1 81 ? -50.681 33.357 36.917 1.00 43.41 81 PRO A N 1
ATOM 601 C CA . PRO A 1 81 ? -51.142 32.782 35.656 1.00 43.41 81 PRO A CA 1
ATOM 602 C C . PRO A 1 81 ? -52.240 33.606 34.967 1.00 43.41 81 PRO A C 1
ATOM 604 O O . PRO A 1 81 ? -53.188 34.072 35.596 1.00 43.41 81 PRO A O 1
ATOM 607 N N . SER A 1 82 ? -52.135 33.705 33.640 1.00 42.22 82 SER A N 1
ATOM 608 C CA . SER A 1 82 ? -53.205 34.110 32.713 1.00 42.22 82 SER A CA 1
ATOM 609 C C . SER A 1 82 ? -53.728 32.880 31.934 1.00 42.22 82 SER A C 1
ATOM 611 O O . SER A 1 82 ? -53.004 31.887 31.841 1.00 42.22 82 SER A O 1
ATOM 613 N N . PRO A 1 83 ? -54.980 32.897 31.423 1.00 48.19 83 PRO A N 1
ATOM 614 C CA . PRO A 1 83 ? -55.699 31.708 30.931 1.00 48.19 83 PRO A CA 1
ATOM 615 C C . PRO A 1 83 ? -55.173 31.140 29.589 1.00 48.19 83 PRO A C 1
ATOM 617 O O . PRO A 1 83 ? -54.400 31.807 28.902 1.00 48.19 83 PRO A O 1
ATOM 620 N N . PRO A 1 84 ? -55.567 29.899 29.213 1.00 51.53 84 PRO A N 1
ATOM 621 C CA . PRO A 1 84 ? -54.791 29.044 28.318 1.00 51.53 84 PRO A CA 1
ATOM 622 C C . PRO A 1 84 ? -55.027 29.332 26.829 1.00 51.53 84 PRO A C 1
ATOM 624 O O . PRO A 1 84 ? -56.158 29.526 26.385 1.00 51.53 84 PRO A O 1
ATOM 627 N N . VAL A 1 85 ? -53.943 29.266 26.054 1.00 44.56 85 VAL A N 1
ATOM 628 C CA . VAL A 1 85 ? -53.902 29.289 24.580 1.00 44.56 85 VAL A CA 1
ATOM 629 C C . VAL A 1 85 ? -53.069 28.066 24.130 1.00 44.56 85 VAL A C 1
ATOM 631 O O . VAL A 1 85 ? -52.099 27.739 24.814 1.00 44.56 85 VAL A O 1
ATOM 634 N N . PRO A 1 86 ? -53.466 27.328 23.069 1.00 49.47 86 PRO A N 1
ATOM 635 C CA . PRO A 1 86 ? -52.948 25.986 22.752 1.00 49.47 86 PRO A CA 1
ATOM 636 C C . PRO A 1 86 ? -51.526 26.001 22.155 1.00 49.47 86 PRO A C 1
ATOM 638 O O . PRO A 1 86 ? -51.091 27.045 21.667 1.00 49.47 86 PRO A O 1
ATOM 641 N N . PRO A 1 87 ? -50.800 24.862 22.167 1.00 50.22 87 PRO A N 1
ATOM 642 C CA . PRO A 1 87 ? -49.375 24.838 21.857 1.00 50.22 87 PRO A CA 1
ATOM 643 C C . PRO A 1 87 ? -49.104 24.749 20.349 1.00 50.22 87 PRO A C 1
ATOM 645 O O . PRO A 1 87 ? -49.766 23.981 19.645 1.00 50.22 87 PRO A O 1
ATOM 648 N N . PRO A 1 88 ? -48.061 25.446 19.875 1.00 43.75 88 PRO A N 1
ATOM 649 C CA . PRO A 1 88 ? -47.248 24.960 18.771 1.00 43.75 88 PRO A CA 1
ATOM 650 C C . PRO A 1 88 ? -45.781 24.751 19.190 1.00 43.75 88 PRO A C 1
ATOM 652 O O . PRO A 1 88 ? -45.158 25.635 19.771 1.00 43.75 88 PRO A O 1
ATOM 655 N N . GLU A 1 89 ? -45.290 23.567 18.818 1.00 40.59 89 GLU A N 1
ATOM 656 C CA . GLU A 1 89 ? -43.904 23.156 18.527 1.00 40.59 89 GLU A CA 1
ATOM 657 C C . GLU A 1 89 ? -42.824 23.323 19.613 1.00 40.59 89 GLU A C 1
ATOM 659 O O . GLU A 1 89 ? -42.266 24.392 19.853 1.00 40.59 89 GLU A O 1
ATOM 664 N N . GLU A 1 90 ? -42.467 22.178 20.208 1.00 41.00 90 GLU A N 1
ATOM 665 C CA . GLU A 1 90 ? -41.257 21.988 21.009 1.00 41.00 90 GLU A CA 1
ATOM 666 C C . GLU A 1 90 ? -39.983 22.089 20.137 1.00 41.00 90 GLU A C 1
ATOM 668 O O . GLU A 1 90 ? -39.941 21.537 19.033 1.00 41.00 90 GLU A O 1
ATOM 673 N N . PRO A 1 91 ? -38.917 22.755 20.623 1.00 43.97 91 PRO A N 1
ATOM 674 C CA . PRO A 1 91 ? -37.593 22.721 20.004 1.00 43.97 91 PRO A CA 1
ATOM 675 C C . PRO A 1 91 ? -36.934 21.335 20.172 1.00 43.97 91 PRO A C 1
ATOM 677 O O . PRO A 1 91 ? -37.309 20.585 21.075 1.00 43.97 91 PRO A O 1
ATOM 680 N N . PRO A 1 92 ? -35.944 20.969 19.330 1.00 41.94 92 PRO A N 1
ATOM 681 C CA . PRO A 1 92 ? -35.373 19.627 19.329 1.00 41.94 92 PRO A CA 1
ATOM 682 C C . PRO A 1 92 ? -34.702 19.309 20.666 1.00 41.94 92 PRO A C 1
ATOM 684 O O . PRO A 1 92 ? -33.849 20.050 21.159 1.00 41.94 92 PRO A O 1
ATOM 687 N N . SER A 1 93 ? -35.136 18.184 21.223 1.00 41.44 93 SER A N 1
ATOM 688 C CA . SER A 1 93 ? -34.779 17.639 22.520 1.00 41.44 93 SER A CA 1
ATOM 689 C C . SER A 1 93 ? -33.308 17.253 22.635 1.00 41.44 93 SER A C 1
ATOM 691 O O . SER A 1 93 ? -32.688 16.719 21.713 1.00 41.44 93 SER A O 1
ATOM 693 N N . GLU A 1 94 ? -32.825 17.483 23.847 1.00 41.97 94 GLU A N 1
ATOM 694 C CA . GLU A 1 94 ? -31.623 16.967 24.481 1.00 41.97 94 GLU A CA 1
ATOM 695 C C . GLU A 1 94 ? -31.357 15.482 24.177 1.00 41.97 94 GLU A C 1
ATOM 697 O O . GLU A 1 94 ? -32.264 14.684 23.939 1.00 41.97 94 GLU A O 1
ATOM 702 N N . GLN A 1 95 ? -30.071 15.135 24.199 1.00 43.97 95 GLN A N 1
ATOM 703 C CA . GLN A 1 95 ? -29.509 13.804 23.978 1.00 43.97 95 GLN A CA 1
ATOM 704 C C . GLN A 1 95 ? -30.332 12.703 24.668 1.00 43.97 95 GLN A C 1
ATOM 706 O O . GLN A 1 95 ? -30.325 12.568 25.891 1.00 43.97 95 GLN A O 1
ATOM 711 N N . SER A 1 96 ? -31.023 11.885 23.876 1.00 39.88 96 SER A N 1
ATOM 712 C CA . SER A 1 96 ? -31.763 10.733 24.379 1.00 39.88 96 SER A CA 1
ATOM 713 C C . SER A 1 96 ? -30.794 9.598 24.720 1.00 39.88 96 SER A C 1
ATOM 715 O O . SER A 1 96 ? -30.297 8.902 23.832 1.00 39.88 96 SER A O 1
ATOM 717 N N . PHE A 1 97 ? -30.532 9.389 26.008 1.00 41.44 97 PHE A N 1
ATOM 718 C CA . PHE A 1 97 ? -29.946 8.145 26.504 1.00 41.44 97 PHE A CA 1
ATOM 719 C C . PHE A 1 97 ? -30.968 7.011 26.338 1.00 41.44 97 PHE A C 1
ATOM 721 O O . PHE A 1 97 ? -32.136 7.170 26.691 1.00 41.44 97 PHE A O 1
ATOM 728 N N . SER A 1 98 ? -30.548 5.868 25.794 1.00 50.94 98 SER A N 1
ATOM 729 C CA . SER A 1 98 ? -31.395 4.670 25.717 1.00 50.94 98 SER A CA 1
ATOM 730 C C . SER A 1 98 ? -31.104 3.760 26.911 1.00 50.94 98 SER A C 1
ATOM 732 O O . SER A 1 98 ? -29.941 3.495 27.212 1.00 50.94 98 SER A O 1
ATOM 734 N N . LEU A 1 99 ? -32.150 3.283 27.595 1.00 42.41 99 LEU A N 1
ATOM 735 C CA . LEU A 1 99 ? -32.015 2.243 28.619 1.00 42.41 99 LEU A CA 1
ATOM 736 C C . LEU A 1 99 ? -31.602 0.926 27.951 1.00 42.41 99 LEU A C 1
ATOM 738 O O . LEU A 1 99 ? -32.263 0.479 27.011 1.00 42.41 99 LEU A O 1
ATOM 742 N N . ASP A 1 100 ? -30.554 0.281 28.461 1.00 52.62 100 ASP A N 1
ATOM 743 C CA . ASP A 1 100 ? -30.280 -1.110 28.110 1.00 52.62 100 ASP A CA 1
ATOM 744 C C . ASP A 1 100 ? -31.308 -2.065 28.755 1.00 52.62 100 ASP A C 1
ATOM 746 O O . ASP A 1 100 ? -32.109 -1.687 29.617 1.00 52.62 100 ASP A O 1
ATOM 750 N N . GLN A 1 101 ? -31.291 -3.336 28.338 1.00 55.03 101 GLN A N 1
ATOM 751 C CA . GLN A 1 101 ? -32.205 -4.382 28.824 1.00 55.03 101 GLN A CA 1
ATOM 752 C C . GLN A 1 101 ? -32.125 -4.619 30.353 1.00 55.03 101 GLN A C 1
ATOM 754 O O . GLN A 1 101 ? -32.990 -5.297 30.910 1.00 55.03 101 GLN A O 1
ATOM 759 N N . PHE A 1 102 ? -31.125 -4.058 31.040 1.00 46.16 102 PHE A N 1
ATOM 760 C CA . PHE A 1 102 ? -30.891 -4.201 32.477 1.00 46.16 102 PHE A CA 1
ATOM 761 C C . PHE A 1 102 ? -31.055 -2.885 33.258 1.00 46.16 102 PHE A C 1
ATOM 763 O O . PHE A 1 102 ? -30.774 -2.852 34.456 1.00 46.16 102 PHE A O 1
ATOM 770 N N . GLY A 1 103 ? -31.558 -1.820 32.625 1.00 55.09 103 GLY A N 1
ATOM 771 C CA . GLY A 1 103 ? -31.822 -0.542 33.288 1.00 55.09 103 GLY A CA 1
ATOM 772 C C . GLY A 1 103 ? -30.583 0.324 33.526 1.00 55.09 103 GLY A C 1
ATOM 773 O O . GLY A 1 103 ? -30.653 1.278 34.302 1.00 55.09 103 GLY A O 1
ATOM 774 N N . GLY A 1 104 ? -29.463 0.017 32.870 1.00 53.94 104 GLY A N 1
ATOM 775 C CA . GLY A 1 104 ? -28.300 0.892 32.789 1.00 53.94 104 GLY A CA 1
ATOM 776 C C . GLY A 1 104 ? -28.483 1.958 31.706 1.00 53.94 104 GLY A C 1
ATOM 777 O O . GLY A 1 104 ? -29.045 1.691 30.642 1.00 53.94 104 GLY A O 1
ATOM 778 N N . MET A 1 105 ? -27.999 3.181 31.956 1.00 46.94 105 MET A N 1
ATOM 779 C CA . MET A 1 105 ? -27.791 4.151 30.877 1.00 46.94 105 MET A CA 1
ATOM 780 C C . MET A 1 105 ? -26.557 3.716 30.086 1.00 46.94 105 MET A C 1
ATOM 782 O O . MET A 1 105 ? -25.426 3.995 30.483 1.00 46.94 105 MET A O 1
ATOM 786 N N . ALA A 1 106 ? -26.780 2.993 28.992 1.00 45.34 106 ALA A N 1
ATOM 787 C CA . ALA A 1 106 ? -25.743 2.713 28.014 1.00 45.34 106 ALA A CA 1
ATOM 788 C C . ALA A 1 106 ? -25.656 3.896 27.031 1.00 45.34 106 ALA A C 1
ATOM 790 O O . ALA A 1 106 ? -26.693 4.468 26.670 1.00 45.34 106 ALA A O 1
ATOM 791 N N . PRO A 1 107 ? -24.453 4.285 26.570 1.00 44.91 107 PRO A N 1
ATOM 792 C CA . PRO A 1 107 ? -24.345 5.129 25.387 1.00 44.91 107 PRO A CA 1
ATOM 793 C C . PRO A 1 107 ? -25.143 4.485 24.238 1.00 44.91 107 PRO A C 1
ATOM 795 O O . PRO A 1 107 ? -25.189 3.250 24.161 1.00 44.91 107 PRO A O 1
ATOM 798 N N . PRO A 1 108 ? -25.795 5.269 23.360 1.00 45.81 108 PRO A N 1
ATOM 799 C CA . PRO A 1 108 ? -26.462 4.705 22.190 1.00 45.81 108 PRO A CA 1
ATOM 800 C C . PRO A 1 108 ? -25.483 3.823 21.402 1.00 45.81 108 PRO A C 1
ATOM 802 O O . PRO A 1 108 ? -24.297 4.135 21.328 1.00 45.81 108 PRO A O 1
ATOM 805 N N . GLN A 1 109 ? -25.964 2.712 20.827 1.00 45.16 109 GLN A N 1
ATOM 806 C CA . GLN A 1 109 ? -25.138 1.861 19.964 1.00 45.16 109 GLN A CA 1
ATOM 807 C C . GLN A 1 109 ? -24.555 2.710 18.825 1.00 45.16 109 GLN A C 1
ATOM 809 O O . GLN A 1 109 ? -25.277 3.151 17.932 1.00 45.16 109 GLN A O 1
ATOM 814 N N . GLU A 1 110 ? -23.247 2.964 18.876 1.00 47.84 110 GLU A N 1
ATOM 815 C CA . GLU A 1 110 ? -22.541 3.827 17.933 1.00 47.84 110 GLU A CA 1
ATOM 816 C C . GLU A 1 110 ? -22.423 3.154 16.560 1.00 47.84 110 GLU A C 1
ATOM 818 O O . GLU A 1 110 ? -21.429 2.514 16.230 1.00 47.84 110 GLU A O 1
ATOM 823 N N . THR A 1 111 ? -23.431 3.315 15.704 1.00 49.94 111 THR A N 1
ATOM 824 C CA . THR A 1 111 ? -23.338 2.880 14.298 1.00 49.94 111 THR A CA 1
ATOM 825 C C . THR A 1 111 ? -22.739 3.949 13.365 1.00 49.94 111 THR A C 1
ATOM 827 O O . THR A 1 111 ? -22.568 3.709 12.161 1.00 49.94 111 THR A O 1
ATOM 830 N N . GLU A 1 112 ? -22.346 5.115 13.897 1.00 53.75 112 GLU A N 1
ATOM 831 C CA . GLU A 1 112 ? -21.741 6.233 13.146 1.00 53.75 112 GLU A CA 1
ATOM 832 C C . GLU A 1 112 ? -20.198 6.335 13.245 1.00 53.75 112 GLU A C 1
ATOM 834 O O . GLU A 1 112 ? -19.594 7.008 12.411 1.00 53.75 112 GLU A O 1
ATOM 839 N N . GLY A 1 113 ? -19.530 5.579 14.128 1.00 73.81 113 GLY A N 1
ATOM 840 C CA . GLY A 1 113 ? -18.112 5.799 14.478 1.00 73.81 113 GLY A CA 1
ATOM 841 C C . GLY A 1 113 ? -17.044 5.481 13.414 1.00 73.81 113 GLY A C 1
ATOM 842 O O . GLY A 1 113 ? -15.950 6.028 13.455 1.00 73.81 113 GLY A O 1
ATOM 843 N N . LEU A 1 114 ? -17.306 4.639 12.402 1.00 80.00 114 LEU A N 1
ATOM 844 C CA . LEU A 1 114 ? -16.228 4.173 11.497 1.00 80.00 114 LEU A CA 1
ATOM 845 C C . LEU A 1 114 ? -15.560 5.273 10.658 1.00 80.00 114 LEU A C 1
ATOM 847 O O . LEU A 1 114 ? -14.385 5.147 10.311 1.00 80.00 114 LEU A O 1
ATOM 851 N N . THR A 1 115 ? -16.308 6.314 10.298 1.00 82.62 115 THR A N 1
ATOM 852 C CA . THR A 1 115 ? -15.798 7.457 9.523 1.00 82.62 115 THR A CA 1
ATOM 853 C C . THR A 1 115 ? -15.530 8.680 10.393 1.00 82.62 115 THR A C 1
ATOM 855 O O . THR A 1 115 ? -15.251 9.747 9.852 1.00 82.62 115 THR A O 1
ATOM 858 N N . GLU A 1 116 ? -15.636 8.543 11.715 1.00 86.56 116 GLU A N 1
ATOM 859 C CA . GLU A 1 116 ? -15.364 9.625 12.650 1.00 86.56 116 GLU A CA 1
ATOM 860 C C . GLU A 1 116 ? -13.885 10.036 12.567 1.00 86.56 116 GLU A C 1
ATOM 862 O O . GLU A 1 116 ? -13.007 9.162 12.509 1.00 86.56 116 GLU A O 1
ATOM 867 N N . PRO A 1 117 ? -13.590 11.347 12.506 1.00 84.75 117 PRO A N 1
ATOM 868 C CA . PRO A 1 117 ? -12.223 11.837 12.459 1.00 84.75 117 PRO A CA 1
ATOM 869 C C . PRO A 1 117 ? -11.509 11.591 13.791 1.00 84.75 117 PRO A C 1
ATOM 871 O O . PRO A 1 117 ? -11.900 12.088 14.842 1.00 84.75 117 PRO A O 1
ATOM 874 N N . MET A 1 118 ? -10.392 10.880 13.723 1.00 86.50 118 MET A N 1
ATOM 875 C CA . MET A 1 118 ? -9.497 10.600 14.836 1.00 86.50 118 MET A CA 1
ATOM 876 C C . MET A 1 118 ? -8.224 11.433 14.728 1.00 86.50 118 MET A C 1
ATOM 878 O O . MET A 1 118 ? -7.736 11.737 13.633 1.00 86.50 118 MET A O 1
ATOM 882 N N . GLN A 1 119 ? -7.634 11.771 15.876 1.00 85.56 119 GLN A N 1
ATOM 883 C CA . GLN A 1 119 ? -6.298 12.353 15.901 1.00 85.56 119 GLN A CA 1
ATOM 884 C C . GLN A 1 119 ? -5.253 11.279 15.592 1.00 85.56 119 GLN A C 1
ATOM 886 O O . GLN A 1 119 ? -5.236 10.195 16.180 1.00 85.56 119 GLN A O 1
ATOM 891 N N . LEU A 1 120 ? -4.343 11.593 14.676 1.00 83.62 120 LEU A N 1
ATOM 892 C CA . LEU A 1 120 ? -3.400 10.614 14.170 1.00 83.62 120 LEU A CA 1
ATOM 893 C C . LEU A 1 120 ? -2.246 10.330 15.149 1.00 83.62 120 LEU A C 1
ATOM 895 O O . LEU A 1 120 ? -1.313 11.121 15.308 1.00 83.62 120 LEU A O 1
ATOM 899 N N . ALA A 1 121 ? -2.246 9.137 15.744 1.00 82.69 121 ALA A N 1
ATOM 900 C CA . ALA A 1 121 ? -1.182 8.658 16.626 1.00 82.69 121 ALA A CA 1
ATOM 901 C C . ALA A 1 121 ? -0.013 8.013 15.848 1.00 82.69 121 ALA A C 1
ATOM 903 O O . ALA A 1 121 ? 0.299 6.840 16.048 1.00 82.69 121 ALA A O 1
ATOM 904 N N . LYS A 1 122 ? 0.667 8.779 14.973 1.00 82.50 122 LYS A N 1
ATOM 905 C CA . LYS A 1 122 ? 1.688 8.276 14.013 1.00 82.50 122 LYS A CA 1
ATOM 906 C C . LYS A 1 122 ? 2.720 7.304 14.605 1.00 82.50 122 LYS A C 1
ATOM 908 O O . LYS A 1 122 ? 3.140 6.381 13.923 1.00 82.50 122 LYS A O 1
ATOM 913 N N . LYS A 1 123 ? 3.136 7.510 15.860 1.00 85.31 123 LYS A N 1
ATOM 914 C CA . LYS A 1 123 ? 4.171 6.701 16.532 1.00 85.31 123 LYS A CA 1
ATOM 915 C C . LYS A 1 123 ? 3.746 5.261 16.847 1.00 85.31 123 LYS A C 1
ATOM 917 O O . LYS A 1 123 ? 4.605 4.469 17.202 1.00 85.31 123 LYS A O 1
ATOM 922 N N . ARG A 1 124 ? 2.449 4.943 16.780 1.00 87.94 124 ARG A N 1
ATOM 923 C CA . ARG A 1 124 ? 1.919 3.609 17.104 1.00 87.94 124 ARG A CA 1
ATOM 924 C C . ARG A 1 124 ? 1.945 2.635 15.927 1.00 87.94 124 ARG A C 1
ATOM 926 O O . ARG A 1 124 ? 1.762 1.447 16.145 1.00 87.94 124 ARG A O 1
ATOM 933 N N . PHE A 1 125 ? 2.149 3.134 14.712 1.00 94.38 125 PHE A N 1
ATOM 934 C CA . PHE A 1 125 ? 2.022 2.357 13.484 1.00 94.38 125 PHE A CA 1
ATOM 935 C C . PHE A 1 125 ? 3.344 2.287 12.732 1.00 94.38 125 PHE A C 1
ATOM 937 O O . PHE A 1 125 ? 4.225 3.131 12.903 1.00 94.38 125 PHE A O 1
ATOM 944 N N . ASN A 1 126 ? 3.437 1.302 11.844 1.00 96.81 126 ASN A N 1
ATOM 945 C CA . ASN A 1 126 ? 4.596 1.006 11.009 1.00 96.81 126 ASN A CA 1
ATOM 946 C C . ASN A 1 126 ? 5.863 0.645 11.800 1.00 96.81 126 ASN A C 1
ATOM 948 O O . ASN A 1 126 ? 6.969 0.800 11.278 1.00 96.81 126 ASN A O 1
ATOM 952 N N . ASP A 1 127 ? 5.724 0.167 13.040 1.00 94.81 127 ASP A N 1
ATOM 953 C CA . ASP A 1 127 ? 6.878 -0.282 13.816 1.00 94.81 127 ASP A CA 1
ATOM 954 C C . ASP A 1 127 ? 7.561 -1.464 13.114 1.00 94.81 127 ASP A C 1
ATOM 956 O O . ASP A 1 127 ? 6.915 -2.426 12.703 1.00 94.81 127 ASP A O 1
ATOM 960 N N . GLY A 1 128 ? 8.868 -1.349 12.883 1.00 94.88 128 GLY A N 1
ATOM 961 C CA . GLY A 1 128 ? 9.637 -2.319 12.098 1.00 94.88 128 GLY A CA 1
ATOM 962 C C . GLY A 1 128 ? 9.306 -2.395 10.595 1.00 94.88 128 GLY A C 1
ATOM 963 O O . GLY A 1 128 ? 9.943 -3.173 9.882 1.00 94.88 128 GLY A O 1
ATOM 964 N N . ILE A 1 129 ? 8.371 -1.591 10.071 1.00 97.44 129 ILE A N 1
ATOM 965 C CA . ILE A 1 129 ? 7.961 -1.633 8.658 1.00 97.44 129 ILE A CA 1
ATOM 966 C C . ILE A 1 129 ? 8.535 -0.436 7.913 1.00 97.44 129 ILE A C 1
ATOM 968 O O . ILE A 1 129 ? 8.142 0.716 8.098 1.00 97.44 129 ILE A O 1
ATOM 972 N N . ILE A 1 130 ? 9.458 -0.721 7.000 1.00 96.62 130 ILE A N 1
ATOM 973 C CA . ILE A 1 130 ? 10.055 0.291 6.134 1.00 96.62 130 ILE A CA 1
ATOM 974 C C . ILE A 1 130 ? 9.251 0.376 4.842 1.00 96.62 130 ILE A C 1
ATOM 976 O O . ILE A 1 130 ? 9.025 -0.628 4.163 1.00 96.62 130 ILE A O 1
ATOM 980 N N . ARG A 1 131 ? 8.857 1.595 4.473 1.00 95.06 131 ARG A N 1
ATOM 981 C CA . ARG A 1 131 ? 8.236 1.850 3.176 1.00 95.06 131 ARG A CA 1
ATOM 982 C C . ARG A 1 131 ? 9.221 1.645 2.014 1.00 95.06 131 ARG A C 1
ATOM 984 O O . ARG A 1 131 ? 10.355 2.129 2.101 1.00 95.06 131 ARG A O 1
ATOM 991 N N . PRO A 1 132 ? 8.817 1.024 0.896 1.00 94.50 132 PRO A N 1
ATOM 992 C CA . PRO A 1 132 ? 9.689 0.891 -0.259 1.00 94.50 132 PRO A CA 1
ATOM 993 C C . PRO A 1 132 ? 9.837 2.238 -0.971 1.00 94.50 132 PRO A C 1
ATOM 995 O O . PRO A 1 132 ? 8.871 2.882 -1.381 1.00 94.50 132 PRO A O 1
ATOM 998 N N . LYS A 1 133 ? 11.077 2.685 -1.165 1.00 94.38 133 LYS A N 1
ATOM 999 C CA . LYS A 1 133 ? 11.337 3.861 -2.008 1.00 94.38 133 LYS A CA 1
ATOM 1000 C C . LYS A 1 133 ? 11.127 3.499 -3.487 1.00 94.38 133 LYS A C 1
ATOM 1002 O O . LYS A 1 133 ? 11.406 2.364 -3.874 1.00 94.38 133 LYS A O 1
ATOM 1007 N N . PRO A 1 134 ? 10.797 4.466 -4.367 1.00 93.81 134 PRO A N 1
ATOM 1008 C CA . PRO A 1 134 ? 10.694 4.207 -5.808 1.00 93.81 134 PRO A CA 1
ATOM 1009 C C . PRO A 1 134 ? 11.954 3.584 -6.431 1.00 93.81 134 PRO A C 1
ATOM 1011 O O . PRO A 1 134 ? 11.871 2.882 -7.430 1.00 93.81 134 PRO A O 1
ATOM 1014 N N . GLY A 1 135 ? 13.143 3.824 -5.862 1.00 96.12 135 GLY A N 1
ATOM 1015 C CA . GLY A 1 135 ? 14.374 3.133 -6.272 1.00 96.12 135 GLY A CA 1
ATOM 1016 C C . GLY A 1 135 ? 14.309 1.617 -6.059 1.00 96.12 135 GLY A C 1
ATOM 1017 O O . GLY A 1 135 ? 14.606 0.869 -6.981 1.00 96.12 135 GLY A O 1
ATOM 1018 N N . VAL A 1 136 ? 13.835 1.180 -4.890 1.00 96.62 136 VAL A N 1
ATOM 1019 C CA . VAL A 1 136 ? 13.703 -0.240 -4.526 1.00 96.62 136 VAL A CA 1
ATOM 1020 C C . VAL A 1 136 ? 12.631 -0.929 -5.369 1.00 96.62 136 VAL A C 1
ATOM 1022 O O . VAL A 1 136 ? 12.843 -2.030 -5.868 1.00 96.62 136 VAL A O 1
ATOM 1025 N N . LEU A 1 137 ? 11.495 -0.264 -5.601 1.00 97.38 137 LEU A N 1
ATOM 1026 C CA . LEU A 1 137 ? 10.456 -0.796 -6.490 1.00 97.38 137 LEU A CA 1
ATOM 1027 C C . LEU A 1 137 ? 10.990 -1.005 -7.914 1.00 97.38 137 LEU A C 1
ATOM 1029 O O . LEU A 1 137 ? 10.711 -2.032 -8.524 1.00 97.38 137 LEU A O 1
ATOM 1033 N N . ARG A 1 138 ? 11.807 -0.078 -8.429 1.00 97.06 138 ARG A N 1
ATOM 1034 C CA . ARG A 1 138 ? 12.449 -0.220 -9.747 1.00 97.06 138 ARG A CA 1
ATOM 1035 C C . ARG A 1 138 ? 13.488 -1.326 -9.795 1.00 97.06 138 ARG A C 1
ATOM 1037 O O . ARG A 1 138 ? 13.548 -2.031 -10.794 1.00 97.06 138 ARG A O 1
ATOM 1044 N N . GLU A 1 139 ? 14.282 -1.466 -8.741 1.00 96.81 139 GLU A N 1
ATOM 1045 C CA . GLU A 1 139 ? 15.264 -2.543 -8.601 1.00 96.81 139 GLU A CA 1
ATOM 1046 C C . GLU A 1 139 ? 14.586 -3.917 -8.681 1.00 96.81 139 GLU A C 1
ATOM 1048 O O . GLU A 1 139 ? 15.034 -4.778 -9.432 1.00 96.81 139 GLU A O 1
ATOM 1053 N N . ILE A 1 140 ? 13.477 -4.101 -7.958 1.00 96.31 140 ILE A N 1
ATOM 1054 C CA . ILE A 1 140 ? 12.824 -5.408 -7.815 1.00 96.31 140 ILE A CA 1
ATOM 1055 C C . ILE A 1 140 ? 11.855 -5.704 -8.968 1.00 96.31 140 ILE A C 1
ATOM 1057 O O . ILE A 1 140 ? 11.852 -6.803 -9.514 1.00 96.31 140 ILE A O 1
ATOM 1061 N N . LEU A 1 141 ? 11.011 -4.740 -9.340 1.00 96.56 141 LEU A N 1
ATOM 1062 C CA . LEU A 1 141 ? 9.888 -4.944 -10.266 1.00 96.56 141 LEU A CA 1
ATOM 1063 C C . LEU A 1 141 ? 10.134 -4.343 -11.660 1.00 96.56 141 LEU A C 1
ATOM 1065 O O . LEU A 1 141 ? 9.335 -4.538 -12.580 1.00 96.56 141 LEU A O 1
ATOM 1069 N N . GLY A 1 142 ? 11.231 -3.601 -11.831 1.00 96.81 142 GLY A N 1
ATOM 1070 C CA . GLY A 1 142 ? 11.510 -2.818 -13.030 1.00 96.81 142 GLY A CA 1
ATOM 1071 C C . GLY A 1 142 ? 10.731 -1.502 -13.087 1.00 96.81 142 GLY A C 1
ATOM 1072 O O . GLY A 1 142 ? 9.896 -1.195 -12.240 1.00 96.81 142 GLY A O 1
ATOM 1073 N N . GLU A 1 143 ? 11.012 -0.694 -14.107 1.00 97.56 143 GLU A N 1
ATOM 1074 C CA . GLU A 1 143 ? 10.317 0.575 -14.349 1.00 97.56 143 GLU A CA 1
ATOM 1075 C C . GLU A 1 143 ? 8.937 0.313 -14.993 1.00 97.56 143 GLU A C 1
ATOM 1077 O O . GLU A 1 143 ? 8.898 -0.325 -16.046 1.00 97.56 143 GLU A O 1
ATOM 1082 N N . PRO A 1 144 ? 7.805 0.773 -14.426 1.00 97.56 144 PRO A N 1
ATOM 1083 C CA . PRO A 1 144 ? 6.470 0.503 -14.963 1.00 97.56 144 PRO A CA 1
ATOM 1084 C C . PRO A 1 144 ? 6.239 1.039 -16.374 1.00 97.56 144 PRO A C 1
ATOM 1086 O O . PRO A 1 144 ? 5.510 0.428 -17.167 1.00 97.56 144 PRO A O 1
ATOM 1089 N N . ARG A 1 145 ? 6.823 2.204 -16.670 1.00 96.81 145 ARG A N 1
ATOM 1090 C CA . ARG A 1 145 ? 6.646 2.954 -17.916 1.00 96.81 145 ARG A CA 1
ATOM 1091 C C . ARG A 1 145 ? 7.868 3.821 -18.214 1.00 96.81 145 ARG A C 1
ATOM 1093 O O . ARG A 1 145 ? 8.561 4.257 -17.308 1.00 96.81 145 ARG A O 1
ATOM 1100 N N . THR A 1 146 ? 8.072 4.169 -19.480 1.00 95.50 146 THR A N 1
ATOM 1101 C CA . THR A 1 146 ? 9.160 5.074 -19.900 1.00 95.50 146 THR A CA 1
ATOM 1102 C C . THR A 1 146 ? 8.892 6.548 -19.590 1.00 95.50 146 THR A C 1
ATOM 1104 O O . THR A 1 146 ? 9.830 7.334 -19.501 1.00 95.50 146 THR A O 1
ATOM 1107 N N . ALA A 1 147 ? 7.624 6.934 -19.434 1.00 94.25 147 ALA A N 1
ATOM 1108 C CA . ALA A 1 147 ? 7.218 8.303 -19.145 1.00 94.25 147 ALA A CA 1
ATOM 1109 C C . ALA A 1 147 ? 5.989 8.346 -18.234 1.00 94.25 147 ALA A C 1
ATOM 1111 O O . ALA A 1 147 ? 5.088 7.498 -18.326 1.00 94.25 147 ALA A O 1
ATOM 1112 N N . TYR A 1 148 ? 5.946 9.389 -17.407 1.00 94.19 148 TYR A N 1
ATOM 1113 C CA . TYR A 1 148 ? 4.912 9.630 -16.410 1.00 94.19 148 TYR A CA 1
ATOM 1114 C C . TYR A 1 148 ? 4.342 11.036 -16.540 1.00 94.19 148 TYR A C 1
ATOM 1116 O O . TYR A 1 148 ? 5.023 11.981 -16.938 1.00 94.19 148 TYR A O 1
ATOM 1124 N N . SER A 1 149 ? 3.086 11.162 -16.135 1.00 92.06 149 SER A N 1
ATOM 1125 C CA . SER A 1 149 ? 2.413 12.436 -15.913 1.00 92.06 149 SER A CA 1
ATOM 1126 C C . SER A 1 149 ? 1.697 12.399 -14.562 1.00 92.06 149 SER A C 1
ATOM 1128 O O . SER A 1 149 ? 1.820 11.434 -13.805 1.00 92.06 149 SER A O 1
ATOM 1130 N N . THR A 1 150 ? 0.941 13.444 -14.240 1.00 88.19 150 THR A N 1
ATOM 1131 C CA . THR A 1 150 ? 0.022 13.436 -13.094 1.00 88.19 150 THR A CA 1
ATOM 1132 C C . THR A 1 150 ? -1.265 12.656 -13.375 1.00 88.19 150 THR A C 1
ATOM 1134 O O . THR A 1 150 ? -1.965 12.294 -12.430 1.00 88.19 150 THR A O 1
ATOM 1137 N N . ALA A 1 151 ? -1.574 12.367 -14.644 1.00 90.75 151 ALA A N 1
ATOM 1138 C CA . ALA A 1 151 ? -2.744 11.593 -15.032 1.00 90.75 151 ALA A CA 1
ATOM 1139 C C . ALA A 1 151 ? -2.518 10.096 -14.803 1.00 90.75 151 ALA A C 1
ATOM 1141 O O . ALA A 1 151 ? -1.426 9.572 -15.035 1.00 90.75 151 ALA A O 1
ATOM 1142 N N . CYS A 1 152 ? -3.574 9.405 -14.371 1.00 91.75 152 CYS A N 1
ATOM 1143 C CA . CYS A 1 152 ? -3.536 7.961 -14.216 1.00 91.75 152 CYS A CA 1
ATOM 1144 C C . CYS A 1 152 ? -3.329 7.271 -15.563 1.00 91.75 152 CYS A C 1
ATOM 1146 O O . CYS A 1 152 ? -3.994 7.590 -16.546 1.00 91.75 152 CYS A O 1
ATOM 1148 N N . GLN A 1 153 ? -2.397 6.328 -15.599 1.00 95.12 153 GLN A N 1
ATOM 1149 C CA . GLN A 1 153 ? -1.867 5.775 -16.834 1.00 95.12 153 GLN A CA 1
ATOM 1150 C C . GLN A 1 153 ? -1.607 4.264 -16.669 1.00 95.12 153 GLN A C 1
ATOM 1152 O O . GLN A 1 153 ? -1.279 3.820 -15.565 1.00 95.12 153 GLN A O 1
ATOM 1157 N N . PRO A 1 154 ? -1.758 3.452 -17.735 1.00 95.25 154 PRO A N 1
ATOM 1158 C CA . PRO A 1 154 ? -1.543 2.005 -17.668 1.00 95.25 154 PRO A CA 1
ATOM 1159 C C . PRO A 1 154 ? -0.052 1.649 -17.614 1.00 95.25 154 PRO A C 1
ATOM 1161 O O . PRO A 1 154 ? 0.777 2.356 -18.184 1.00 95.25 154 PRO A O 1
ATOM 1164 N N . VAL A 1 155 ? 0.295 0.530 -16.980 1.00 96.31 155 VAL A N 1
ATOM 1165 C CA . VAL A 1 155 ? 1.659 -0.030 -17.002 1.00 96.31 155 VAL A CA 1
ATOM 1166 C C . VAL A 1 155 ? 1.973 -0.589 -18.390 1.00 96.31 155 VAL A C 1
ATOM 1168 O O . VAL A 1 155 ? 1.137 -1.267 -18.981 1.00 96.31 155 VAL A O 1
ATOM 1171 N N . THR A 1 156 ? 3.177 -0.328 -18.905 1.00 97.44 156 THR A N 1
ATOM 1172 C CA . THR A 1 156 ? 3.605 -0.784 -20.242 1.00 97.44 156 THR A CA 1
ATOM 1173 C C . THR A 1 156 ? 4.784 -1.753 -20.205 1.00 97.44 156 THR A C 1
ATOM 1175 O O . THR A 1 156 ? 5.093 -2.371 -21.220 1.00 97.44 156 THR A O 1
ATOM 1178 N N . ASN A 1 157 ? 5.463 -1.902 -19.064 1.00 97.38 157 ASN A N 1
ATOM 1179 C CA . ASN A 1 157 ? 6.562 -2.850 -18.924 1.00 97.38 157 ASN A CA 1
ATOM 1180 C C . ASN A 1 157 ? 6.048 -4.303 -18.983 1.00 97.38 157 ASN A C 1
ATOM 1182 O O . ASN A 1 157 ? 5.301 -4.718 -18.094 1.00 97.38 157 ASN A O 1
ATOM 1186 N N . PRO A 1 158 ? 6.477 -5.111 -19.972 1.00 96.25 158 PRO A N 1
ATOM 1187 C CA . PRO A 1 158 ? 5.949 -6.457 -20.176 1.00 96.25 158 PRO A CA 1
ATOM 1188 C C . PRO A 1 158 ? 6.313 -7.432 -19.051 1.00 96.25 158 PRO A C 1
ATOM 1190 O O . PRO A 1 158 ? 5.570 -8.384 -18.825 1.00 96.25 158 PRO A O 1
ATOM 1193 N N . LYS A 1 159 ? 7.434 -7.224 -18.343 1.00 94.06 159 LYS A N 1
ATOM 1194 C CA . LYS A 1 159 ? 7.793 -8.053 -17.183 1.00 94.06 159 LYS A CA 1
ATOM 1195 C C . LYS A 1 159 ? 6.815 -7.797 -16.043 1.00 94.06 159 LYS A C 1
ATOM 1197 O O . LYS A 1 159 ? 6.194 -8.740 -15.575 1.00 94.06 159 LYS A O 1
ATOM 1202 N N . LEU A 1 160 ? 6.595 -6.529 -15.694 1.00 96.81 160 LEU A N 1
ATOM 1203 C CA . LEU A 1 160 ? 5.656 -6.144 -14.640 1.00 96.81 160 LE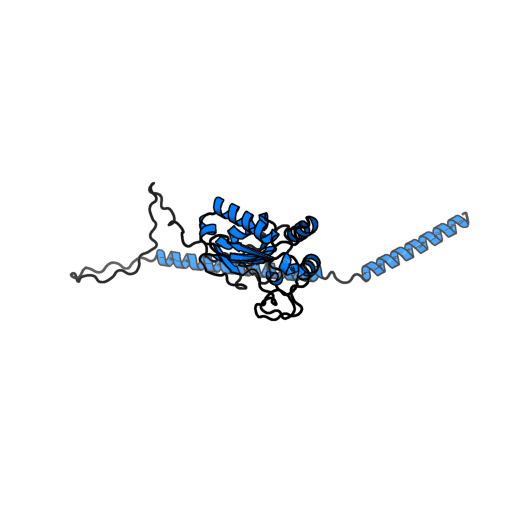U A CA 1
ATOM 1204 C C . LEU A 1 160 ? 4.211 -6.536 -14.982 1.00 96.81 160 LEU A C 1
ATOM 1206 O O . LEU A 1 160 ? 3.515 -7.097 -14.148 1.00 96.81 160 LEU A O 1
ATOM 1210 N N . VAL A 1 161 ? 3.759 -6.333 -16.223 1.00 97.00 161 VAL A N 1
ATOM 1211 C CA . VAL A 1 161 ? 2.404 -6.743 -16.644 1.00 97.00 161 VAL A CA 1
ATOM 1212 C C . VAL A 1 161 ? 2.154 -8.236 -16.404 1.00 97.00 161 VAL A C 1
ATOM 1214 O O . VAL A 1 161 ? 1.053 -8.611 -16.011 1.00 97.00 161 VAL A O 1
ATOM 1217 N N . LYS A 1 162 ? 3.170 -9.093 -16.568 1.00 96.12 162 LYS A N 1
ATOM 1218 C CA . LYS A 1 162 ? 3.047 -10.536 -16.313 1.00 96.12 162 LYS A CA 1
ATOM 1219 C C . LYS A 1 162 ? 2.895 -10.893 -14.839 1.00 96.12 162 LYS A C 1
ATOM 1221 O O . LYS A 1 162 ? 2.458 -12.010 -14.568 1.00 96.12 162 LYS A O 1
ATOM 1226 N N . THR A 1 163 ? 3.250 -10.012 -13.907 1.00 96.19 163 THR A N 1
ATOM 1227 C CA . THR A 1 163 ? 3.104 -10.239 -12.458 1.00 96.19 163 THR A CA 1
ATOM 1228 C C . THR A 1 163 ? 1.781 -9.700 -11.929 1.00 96.19 163 THR A C 1
ATOM 1230 O O . THR A 1 163 ? 1.331 -10.114 -10.859 1.00 96.19 163 THR A O 1
ATOM 1233 N N . LEU A 1 164 ? 1.135 -8.810 -12.685 1.00 97.25 164 LEU A N 1
ATOM 1234 C CA . LEU A 1 164 ? -0.164 -8.254 -12.349 1.00 97.25 164 LEU A CA 1
ATOM 1235 C C . LEU A 1 164 ? -1.275 -9.288 -12.559 1.00 97.25 164 LEU A C 1
ATOM 1237 O O . LEU A 1 164 ? -1.270 -10.092 -13.494 1.00 97.25 164 LEU A O 1
ATOM 1241 N N . ALA A 1 165 ? -2.261 -9.239 -11.677 1.00 97.38 165 ALA A N 1
ATOM 1242 C CA . ALA A 1 165 ? -3.521 -9.942 -11.831 1.00 97.38 165 ALA A CA 1
ATOM 1243 C C . ALA A 1 165 ? -4.656 -9.061 -11.315 1.00 97.38 165 ALA A C 1
ATOM 1245 O O . ALA A 1 165 ? -4.425 -8.092 -10.593 1.00 97.38 165 ALA A O 1
ATOM 1246 N N . THR A 1 166 ? -5.886 -9.406 -11.679 1.00 97.69 166 THR A N 1
ATOM 1247 C CA . THR A 1 166 ? -7.086 -8.751 -11.163 1.00 97.69 166 THR A CA 1
ATOM 1248 C C . THR A 1 166 ? -7.849 -9.735 -10.285 1.00 97.69 166 THR A C 1
ATOM 1250 O O . THR A 1 166 ? -8.105 -10.861 -10.711 1.00 97.69 166 THR A O 1
ATOM 1253 N N . ARG A 1 167 ? -8.235 -9.325 -9.072 1.00 97.00 167 ARG A N 1
ATOM 1254 C CA . ARG A 1 167 ? -9.005 -10.157 -8.131 1.00 97.00 167 ARG A CA 1
ATOM 1255 C C . ARG A 1 167 ? -10.183 -9.381 -7.549 1.00 97.00 167 ARG A C 1
ATOM 1257 O O . ARG A 1 167 ? -10.088 -8.177 -7.318 1.00 97.00 167 ARG A O 1
ATOM 1264 N N . ASN A 1 168 ? -11.298 -10.082 -7.360 1.00 94.94 168 ASN A N 1
ATOM 1265 C CA . ASN A 1 168 ? -12.494 -9.572 -6.696 1.00 94.94 168 ASN A CA 1
ATOM 1266 C C . ASN A 1 168 ? -12.460 -9.967 -5.210 1.00 94.94 168 ASN A C 1
ATOM 1268 O O . ASN A 1 168 ? -12.198 -11.128 -4.903 1.00 94.94 168 ASN A O 1
ATOM 1272 N N . PHE A 1 169 ? -12.727 -9.013 -4.320 1.00 89.81 169 PHE A N 1
ATOM 1273 C CA . PHE A 1 169 ? -12.769 -9.198 -2.865 1.00 89.81 169 PHE A CA 1
ATOM 1274 C C . PHE A 1 169 ? -14.186 -9.035 -2.285 1.00 89.81 169 PHE A C 1
ATOM 1276 O O . PHE A 1 169 ? -14.352 -8.813 -1.088 1.00 89.81 169 PHE A O 1
ATOM 1283 N N . GLY A 1 170 ? -15.211 -9.151 -3.132 1.00 86.94 170 GLY A N 1
ATOM 1284 C CA . GLY A 1 170 ? -16.617 -8.961 -2.783 1.00 86.94 170 GLY A CA 1
ATOM 1285 C C . GLY A 1 170 ? -17.065 -7.552 -3.143 1.00 86.94 170 GLY A C 1
ATOM 1286 O O . GLY A 1 170 ? -17.648 -7.341 -4.204 1.00 86.94 170 GLY A O 1
ATOM 1287 N N . ASN A 1 171 ? -16.734 -6.585 -2.287 1.00 80.94 171 ASN A N 1
ATOM 1288 C CA . ASN A 1 171 ? -17.195 -5.197 -2.416 1.00 80.94 171 ASN A CA 1
ATOM 1289 C C . ASN A 1 171 ? -16.467 -4.412 -3.518 1.00 80.94 171 ASN A C 1
ATOM 1291 O O . ASN A 1 171 ? -16.937 -3.367 -3.964 1.00 80.94 171 ASN A O 1
ATOM 1295 N N . PHE A 1 172 ? -15.299 -4.889 -3.949 1.00 91.88 172 PHE A N 1
ATOM 1296 C CA . PHE A 1 172 ? -14.472 -4.219 -4.942 1.00 91.88 172 PHE A CA 1
ATOM 1297 C C . PHE A 1 172 ? -13.546 -5.190 -5.671 1.00 91.88 172 PHE A C 1
ATOM 1299 O O . PHE A 1 172 ? -13.279 -6.313 -5.236 1.00 91.88 172 PHE A O 1
ATOM 1306 N N . ARG A 1 173 ? -13.013 -4.719 -6.798 1.00 93.38 173 ARG A N 1
ATOM 1307 C CA . ARG A 1 173 ? -12.063 -5.444 -7.637 1.00 93.38 173 ARG A CA 1
ATOM 1308 C C . ARG A 1 173 ? -10.817 -4.600 -7.852 1.00 93.38 173 ARG A C 1
ATOM 1310 O O . ARG A 1 173 ? -10.926 -3.428 -8.199 1.00 93.38 173 ARG A O 1
ATOM 1317 N N . LEU A 1 174 ? -9.649 -5.212 -7.696 1.00 94.94 174 LEU A N 1
ATOM 1318 C CA . LEU A 1 174 ? -8.356 -4.537 -7.801 1.00 94.94 174 LEU A CA 1
ATOM 1319 C C . LEU A 1 174 ? -7.430 -5.265 -8.759 1.00 94.94 174 LEU A C 1
ATOM 1321 O O . LEU A 1 174 ? -7.515 -6.482 -8.908 1.00 94.94 174 LEU A O 1
ATOM 1325 N N . THR A 1 175 ? -6.527 -4.500 -9.369 1.00 97.62 175 THR A N 1
ATOM 1326 C CA . THR A 1 175 ? -5.387 -5.031 -10.117 1.00 97.62 175 THR A CA 1
ATOM 1327 C C . THR A 1 175 ? -4.116 -4.672 -9.366 1.00 97.62 175 THR A C 1
ATOM 1329 O O . THR A 1 175 ? -3.908 -3.501 -9.067 1.00 97.62 175 THR A O 1
ATOM 1332 N N . MET A 1 176 ? -3.303 -5.667 -9.025 1.00 98.50 176 MET A N 1
ATOM 1333 C CA . MET A 1 176 ? -2.060 -5.530 -8.254 1.00 98.50 176 MET A CA 1
ATOM 1334 C C . MET A 1 176 ? -1.110 -6.673 -8.626 1.00 98.50 176 MET A C 1
ATOM 1336 O O . MET A 1 176 ? -1.510 -7.596 -9.342 1.00 98.50 176 MET A O 1
ATOM 1340 N N . ILE A 1 177 ? 0.133 -6.644 -8.138 1.00 98.19 177 ILE A N 1
ATOM 1341 C CA . ILE A 1 177 ? 1.021 -7.811 -8.247 1.00 98.19 177 ILE A CA 1
ATOM 1342 C C . ILE A 1 177 ? 0.403 -8.997 -7.498 1.00 98.19 177 ILE A C 1
ATOM 1344 O O . ILE A 1 177 ? -0.155 -8.826 -6.411 1.00 98.19 177 ILE A O 1
ATOM 1348 N N . ARG A 1 178 ? 0.492 -10.204 -8.071 1.00 98.44 178 ARG A N 1
ATOM 1349 C CA . ARG A 1 178 ? -0.106 -11.428 -7.501 1.00 98.44 178 ARG A CA 1
ATOM 1350 C C . ARG A 1 178 ? 0.143 -11.606 -5.995 1.00 98.44 178 ARG A C 1
ATOM 1352 O O . ARG A 1 178 ? -0.850 -11.742 -5.282 1.00 98.44 178 ARG A O 1
ATOM 1359 N N . PRO A 1 179 ? 1.385 -11.528 -5.476 1.00 98.31 179 PRO A N 1
ATOM 1360 C CA . PRO A 1 179 ? 1.601 -11.743 -4.048 1.00 98.31 179 PRO A CA 1
ATOM 1361 C C . PRO A 1 179 ? 0.989 -10.644 -3.161 1.00 98.31 179 PRO A C 1
ATOM 1363 O O . PRO A 1 179 ? 0.580 -10.933 -2.038 1.00 98.31 179 PRO A O 1
ATOM 1366 N N . ALA A 1 180 ? 0.824 -9.416 -3.667 1.00 98.38 180 ALA A N 1
ATOM 1367 C CA . ALA A 1 180 ? 0.095 -8.374 -2.944 1.00 98.38 180 ALA A CA 1
ATOM 1368 C C . ALA A 1 180 ? -1.409 -8.681 -2.871 1.00 98.38 180 ALA A C 1
ATOM 1370 O O . ALA A 1 180 ? -2.015 -8.474 -1.825 1.00 98.38 180 ALA A O 1
ATOM 1371 N N . LEU A 1 181 ? -2.012 -9.240 -3.930 1.00 98.50 181 LEU A N 1
ATOM 1372 C CA . LEU A 1 181 ? -3.408 -9.708 -3.881 1.00 98.50 181 LEU A CA 1
ATOM 1373 C C . LEU A 1 181 ? -3.594 -10.882 -2.919 1.00 98.50 181 LEU A C 1
ATOM 1375 O O . LEU A 1 181 ? -4.654 -11.003 -2.306 1.00 98.50 181 LEU A O 1
ATOM 1379 N N . ASP A 1 182 ? -2.601 -11.766 -2.822 1.00 98.38 182 ASP A N 1
ATOM 1380 C CA . ASP A 1 182 ? -2.624 -12.891 -1.885 1.00 98.38 182 ASP A CA 1
ATOM 1381 C C .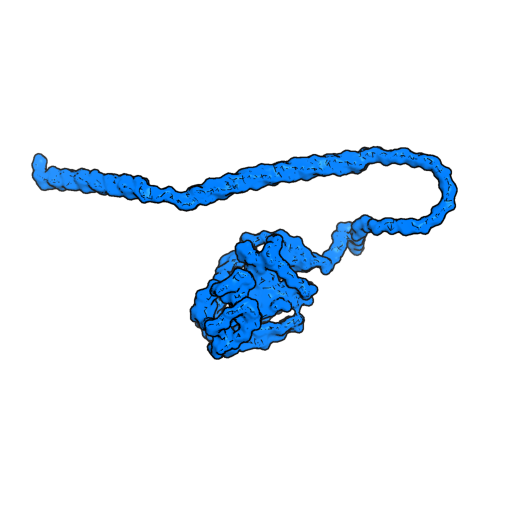 ASP A 1 182 ? -2.555 -12.392 -0.441 1.00 98.38 182 ASP A C 1
ATOM 1383 O O . ASP A 1 182 ? -3.401 -12.760 0.373 1.00 98.38 182 ASP A O 1
ATOM 1387 N N . SER A 1 183 ? -1.618 -11.487 -0.145 1.00 98.50 183 SER A N 1
ATOM 1388 C CA . SER A 1 183 ? -1.486 -10.864 1.175 1.00 98.50 183 SER A CA 1
ATOM 1389 C C . SER A 1 183 ? -2.719 -10.036 1.553 1.00 98.50 183 SER A C 1
ATOM 1391 O O . SER A 1 183 ? -3.260 -10.223 2.641 1.00 98.50 183 SER A O 1
ATOM 1393 N N . LEU A 1 184 ? -3.243 -9.210 0.640 1.00 98.19 184 LEU A N 1
ATOM 1394 C CA . LEU A 1 184 ? -4.484 -8.461 0.860 1.00 98.19 184 LEU A CA 1
ATOM 1395 C C . LEU A 1 184 ? -5.669 -9.402 1.114 1.00 98.19 184 LEU A C 1
ATOM 1397 O O . LEU A 1 184 ? -6.491 -9.140 1.985 1.00 98.19 184 LEU A O 1
ATOM 1401 N N . GLY A 1 185 ? -5.749 -10.524 0.396 1.00 98.00 185 GLY A N 1
ATOM 1402 C CA . GLY A 1 185 ? -6.779 -11.534 0.631 1.00 98.00 185 GLY A CA 1
ATOM 1403 C C . GLY A 1 185 ? -6.721 -12.131 2.036 1.00 98.00 185 GLY A C 1
ATOM 1404 O O . GLY A 1 185 ? -7.766 -12.319 2.652 1.00 98.00 185 GLY A O 1
ATOM 1405 N N . GLN A 1 186 ? -5.519 -12.379 2.562 1.00 98.38 186 GLN A N 1
ATOM 1406 C CA . GLN A 1 186 ? -5.329 -12.863 3.933 1.00 98.38 186 GLN A CA 1
ATOM 1407 C C . GLN A 1 186 ? -5.732 -11.807 4.968 1.00 98.38 186 GLN A C 1
ATOM 1409 O O . GLN A 1 186 ? -6.468 -12.129 5.900 1.00 98.38 186 GLN A O 1
ATOM 1414 N N . VAL A 1 187 ? -5.323 -10.549 4.766 1.00 98.19 187 VAL A N 1
ATOM 1415 C CA . VAL A 1 187 ? -5.724 -9.409 5.608 1.00 98.19 187 VAL A CA 1
ATOM 1416 C C . VAL A 1 187 ? -7.245 -9.283 5.653 1.00 98.19 187 VAL A C 1
ATOM 1418 O O . VAL A 1 187 ? -7.829 -9.262 6.730 1.00 98.19 187 VAL A O 1
ATOM 1421 N N . LEU A 1 188 ? -7.905 -9.279 4.493 1.00 96.94 188 LEU A N 1
ATOM 1422 C CA . LEU A 1 188 ? -9.359 -9.139 4.405 1.00 96.94 188 LEU A CA 1
ATOM 1423 C C . LEU A 1 188 ? -10.110 -10.349 4.972 1.00 96.94 188 LEU A C 1
ATOM 1425 O O . LEU A 1 188 ? -11.178 -10.181 5.554 1.00 96.94 188 LEU A O 1
ATOM 1429 N N . ALA A 1 189 ? -9.571 -11.561 4.831 1.00 97.62 189 ALA A N 1
ATOM 1430 C CA . ALA A 1 189 ? -10.156 -12.751 5.443 1.00 97.62 189 ALA A CA 1
ATOM 1431 C C . ALA A 1 189 ? -10.089 -12.692 6.977 1.00 97.62 189 ALA A C 1
ATOM 1433 O O . ALA A 1 189 ? -11.059 -13.056 7.642 1.00 97.62 189 ALA A O 1
ATOM 1434 N N . ARG A 1 190 ? -8.971 -12.203 7.530 1.00 97.69 190 ARG A N 1
ATOM 1435 C CA . ARG A 1 190 ? -8.811 -11.979 8.971 1.00 97.69 190 ARG A CA 1
ATOM 1436 C C . ARG A 1 190 ? -9.735 -10.862 9.460 1.00 97.69 190 ARG A C 1
ATOM 1438 O O . ARG A 1 190 ? -10.487 -11.079 10.404 1.00 97.69 190 ARG A O 1
ATOM 1445 N N . LEU A 1 191 ? -9.774 -9.734 8.750 1.00 95.62 191 LEU A N 1
ATOM 1446 C CA . LEU A 1 191 ? -10.670 -8.613 9.035 1.00 95.62 191 LEU A CA 1
ATOM 1447 C C . LEU A 1 191 ? -12.139 -9.050 9.046 1.00 95.62 191 LEU A C 1
ATOM 1449 O O . LEU A 1 191 ? -12.867 -8.720 9.964 1.00 95.62 191 LEU A O 1
ATOM 1453 N N . LYS A 1 192 ? -12.576 -9.860 8.075 1.00 95.75 192 LYS A N 1
ATOM 1454 C CA . LYS A 1 192 ? -13.950 -10.384 8.035 1.00 95.75 192 LYS A CA 1
ATOM 1455 C C . LYS A 1 192 ? -14.318 -11.204 9.277 1.00 95.75 192 LYS A C 1
ATOM 1457 O O . LYS A 1 192 ? -15.490 -11.268 9.634 1.00 95.75 192 LYS A O 1
ATOM 1462 N N . LYS A 1 193 ? -13.339 -11.880 9.882 1.00 96.44 193 LYS A N 1
ATOM 1463 C CA . LYS A 1 193 ? -13.533 -12.718 11.068 1.00 96.44 193 LYS A CA 1
ATOM 1464 C C . LYS A 1 193 ? -13.525 -11.894 12.357 1.00 96.44 193 LYS A C 1
ATOM 1466 O O . LYS A 1 193 ? -14.330 -12.175 13.235 1.00 96.44 193 LYS A O 1
ATOM 1471 N N . GLU A 1 194 ? -12.585 -10.962 12.479 1.00 94.81 194 GLU A N 1
ATOM 1472 C CA . GLU A 1 194 ? -12.333 -10.207 13.715 1.00 94.81 194 GLU A CA 1
ATOM 1473 C C . GLU A 1 194 ? -13.161 -8.916 13.784 1.00 94.81 194 GLU A C 1
ATOM 1475 O O . GLU A 1 194 ? -13.685 -8.597 14.841 1.00 94.81 194 GLU A O 1
ATOM 1480 N N . GLU A 1 195 ? -13.355 -8.236 12.653 1.00 93.81 195 GLU A N 1
ATOM 1481 C CA . GLU A 1 195 ? -14.013 -6.927 12.537 1.00 93.81 195 GLU A CA 1
ATOM 1482 C C . GLU A 1 195 ? -15.015 -6.913 11.357 1.00 93.81 195 GLU A C 1
ATOM 1484 O O . GLU A 1 195 ? -14.803 -6.238 10.334 1.00 93.81 195 GLU A O 1
ATOM 1489 N N . PRO A 1 196 ? -16.113 -7.693 11.435 1.00 92.94 196 PRO A N 1
ATOM 1490 C CA . PRO A 1 196 ? -17.042 -7.885 10.319 1.00 92.94 196 PRO A CA 1
ATOM 1491 C C . PRO A 1 196 ? -17.709 -6.586 9.844 1.00 92.94 196 PRO A C 1
ATOM 1493 O O . PRO A 1 196 ? -17.958 -6.441 8.644 1.00 92.94 196 PRO A O 1
ATOM 1496 N N . ASP A 1 197 ? -17.941 -5.625 10.740 1.00 89.62 197 ASP A N 1
ATOM 1497 C CA . ASP A 1 197 ? -18.566 -4.339 10.407 1.00 89.62 197 ASP A CA 1
ATOM 1498 C C . ASP A 1 197 ? -17.636 -3.452 9.568 1.00 89.62 197 ASP A C 1
ATOM 1500 O O . ASP A 1 197 ? -18.060 -2.846 8.577 1.00 89.62 197 ASP A O 1
ATOM 1504 N N . ILE A 1 198 ? -16.338 -3.436 9.892 1.00 91.25 198 ILE A N 1
ATOM 1505 C CA . ILE A 1 198 ? -15.323 -2.742 9.089 1.00 91.25 198 ILE A CA 1
ATOM 1506 C C . ILE A 1 198 ? -15.171 -3.436 7.735 1.00 91.25 198 ILE A C 1
ATOM 1508 O O . ILE A 1 198 ? -15.118 -2.765 6.700 1.00 91.25 198 ILE A O 1
ATOM 1512 N N . TYR A 1 199 ? -15.164 -4.773 7.711 1.00 94.12 199 TYR A N 1
ATOM 1513 C CA . TYR A 1 199 ? -15.136 -5.528 6.459 1.00 94.12 199 TYR A CA 1
ATOM 1514 C C . TYR A 1 199 ? -16.352 -5.222 5.567 1.00 94.12 199 TYR A C 1
ATOM 1516 O O . 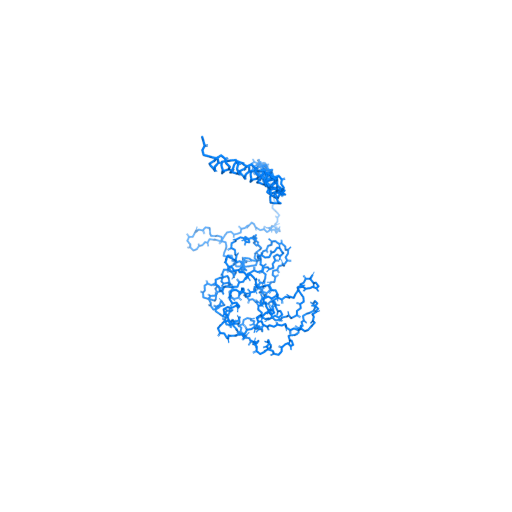TYR A 1 199 ? -16.209 -5.083 4.353 1.00 94.12 199 TYR A O 1
ATOM 1524 N N . ALA A 1 200 ? -17.548 -5.074 6.137 1.00 92.00 200 ALA A N 1
ATOM 1525 C CA . ALA A 1 200 ? -18.739 -4.697 5.379 1.00 92.00 200 ALA A CA 1
ATOM 1526 C C . ALA A 1 200 ? -18.650 -3.262 4.828 1.00 92.00 200 ALA A C 1
ATOM 1528 O O . ALA A 1 200 ? -19.125 -2.991 3.724 1.00 92.00 200 ALA A O 1
ATOM 1529 N N . ALA A 1 201 ? -18.011 -2.352 5.567 1.00 91.44 201 ALA A N 1
ATOM 1530 C CA . ALA A 1 201 ? -17.864 -0.948 5.192 1.00 91.44 201 ALA A CA 1
ATOM 1531 C C . ALA A 1 201 ? -16.737 -0.674 4.178 1.00 91.44 201 ALA A C 1
ATOM 1533 O O . ALA A 1 201 ? -16.711 0.413 3.589 1.00 91.44 201 ALA A O 1
ATOM 1534 N N . ILE A 1 202 ? -15.802 -1.608 3.977 1.00 94.12 202 ILE A N 1
ATOM 1535 C CA . ILE A 1 202 ? -14.602 -1.368 3.170 1.00 94.12 202 ILE A CA 1
ATOM 1536 C C . ILE A 1 202 ? -14.898 -1.300 1.664 1.00 94.12 202 ILE A C 1
ATOM 1538 O O . ILE A 1 202 ? -15.593 -2.134 1.077 1.00 94.12 202 ILE A O 1
ATOM 1542 N N . GLY A 1 203 ? -14.311 -0.291 1.028 1.00 93.56 203 GLY A N 1
ATOM 1543 C CA . GLY A 1 203 ? -14.265 -0.082 -0.417 1.00 93.56 203 GLY A CA 1
ATOM 1544 C C . GLY A 1 203 ? -12.861 0.333 -0.862 1.00 93.56 203 GLY A C 1
ATOM 1545 O O . GLY A 1 203 ? -11.902 0.236 -0.098 1.00 93.56 203 GLY A O 1
ATOM 1546 N N . THR A 1 204 ? -12.721 0.824 -2.093 1.00 95.25 204 THR A N 1
ATOM 1547 C CA . THR A 1 204 ? -11.420 1.254 -2.628 1.00 95.25 204 THR A CA 1
ATOM 1548 C C . THR A 1 204 ? -11.523 2.491 -3.514 1.00 95.25 204 THR A C 1
ATOM 1550 O O . THR A 1 204 ? -12.506 2.668 -4.233 1.00 95.25 204 THR A O 1
ATOM 1553 N N . ALA A 1 205 ? -10.468 3.308 -3.503 1.00 92.44 205 ALA A N 1
ATOM 1554 C CA . ALA A 1 205 ? -10.218 4.376 -4.470 1.00 92.44 205 ALA A CA 1
ATOM 1555 C C . ALA A 1 205 ? -9.208 3.977 -5.569 1.00 92.44 205 ALA A C 1
ATOM 1557 O O . ALA A 1 205 ? -8.894 4.781 -6.448 1.00 92.44 205 ALA A O 1
ATOM 1558 N N . GLY A 1 206 ? -8.742 2.723 -5.570 1.00 91.88 206 GLY A N 1
ATOM 1559 C CA . GLY A 1 206 ? -7.894 2.144 -6.610 1.00 91.88 206 GLY A CA 1
ATOM 1560 C C . GLY A 1 206 ? -6.587 1.548 -6.086 1.00 91.88 206 GLY A C 1
ATOM 1561 O O . GLY A 1 206 ? -6.211 1.723 -4.932 1.00 91.88 206 GLY A O 1
ATOM 1562 N N . ALA A 1 207 ? -5.883 0.822 -6.962 1.00 94.38 207 ALA A N 1
ATOM 1563 C CA . ALA A 1 207 ? -4.600 0.189 -6.633 1.00 94.38 207 ALA A CA 1
ATOM 1564 C C . ALA A 1 207 ? -3.542 0.296 -7.746 1.00 94.38 207 ALA A C 1
ATOM 1566 O O . ALA A 1 207 ? -2.393 0.622 -7.462 1.00 94.38 207 ALA A O 1
ATOM 1567 N N . LEU A 1 208 ? -3.906 0.079 -9.017 1.00 97.12 208 LEU A N 1
ATOM 1568 C CA . LEU A 1 208 ? -2.978 0.219 -10.145 1.00 97.12 208 LEU A CA 1
ATOM 1569 C C . LEU A 1 208 ? -3.171 1.557 -10.853 1.00 97.12 208 LEU A C 1
ATOM 1571 O O . LEU A 1 208 ? -4.210 1.796 -11.468 1.00 97.12 208 LEU A O 1
ATOM 1575 N N . CYS A 1 209 ? -2.154 2.410 -10.798 1.00 95.69 209 CYS A N 1
ATOM 1576 C CA . CYS A 1 209 ? -2.173 3.709 -11.455 1.00 95.69 209 CYS A CA 1
ATOM 1577 C C . CYS A 1 209 ? -0.750 4.249 -11.634 1.00 95.69 209 CYS A C 1
ATOM 1579 O O . CYS A 1 209 ? -0.128 4.718 -10.679 1.00 95.69 209 CYS A O 1
ATOM 1581 N N . ALA A 1 210 ? -0.219 4.206 -12.857 1.00 96.81 210 ALA A N 1
ATOM 1582 C CA . ALA A 1 210 ? 1.167 4.580 -13.114 1.00 96.81 210 ALA A CA 1
ATOM 1583 C C . ALA A 1 210 ? 1.325 6.076 -13.396 1.00 96.81 210 ALA A C 1
ATOM 1585 O O . ALA A 1 210 ? 1.275 6.514 -14.539 1.00 96.81 210 ALA A O 1
ATOM 1586 N N . ARG A 1 211 ? 1.526 6.861 -12.336 1.00 95.19 211 ARG A N 1
ATOM 1587 C CA . ARG A 1 211 ? 1.645 8.325 -12.386 1.00 95.19 211 ARG A CA 1
ATOM 1588 C C . ARG A 1 211 ? 2.644 8.855 -11.361 1.00 95.19 211 ARG A C 1
ATOM 1590 O O . ARG A 1 211 ? 3.059 8.138 -10.446 1.00 95.19 211 ARG A O 1
ATOM 1597 N N . TYR A 1 212 ? 2.970 10.140 -11.463 1.00 95.38 212 TYR A N 1
ATOM 1598 C CA . TYR A 1 212 ? 3.636 10.839 -10.370 1.00 95.38 212 TYR A CA 1
ATOM 1599 C C . TYR A 1 212 ? 2.720 10.981 -9.145 1.00 95.38 212 TYR A C 1
ATOM 1601 O O . TYR A 1 212 ? 1.490 11.089 -9.254 1.00 95.38 212 TYR A O 1
ATOM 1609 N N . VAL A 1 213 ? 3.338 10.999 -7.961 1.00 90.69 213 VAL A N 1
ATOM 1610 C CA . VAL A 1 213 ? 2.683 11.365 -6.700 1.00 90.69 213 VAL A CA 1
ATOM 1611 C C . VAL A 1 213 ? 2.025 12.736 -6.863 1.00 90.69 213 VAL A C 1
ATOM 1613 O O . VAL A 1 213 ? 2.561 13.620 -7.533 1.00 90.69 213 VAL A O 1
ATOM 1616 N N . ARG A 1 214 ? 0.843 12.929 -6.265 1.00 83.06 214 ARG A N 1
ATOM 1617 C CA . ARG A 1 214 ? 0.091 14.185 -6.395 1.00 83.06 214 ARG A CA 1
ATOM 1618 C C . ARG A 1 214 ? 0.939 15.355 -5.878 1.00 83.06 214 ARG A C 1
ATOM 1620 O O . ARG A 1 214 ? 1.374 15.339 -4.732 1.00 83.06 214 ARG A O 1
ATOM 1627 N N . GLY A 1 215 ? 1.160 16.363 -6.721 1.00 84.31 215 GLY A N 1
ATOM 1628 C CA . GLY A 1 215 ? 2.017 17.512 -6.399 1.00 84.31 215 GLY A CA 1
ATOM 1629 C C . GLY A 1 215 ? 3.521 17.265 -6.577 1.00 84.31 215 GLY A C 1
ATOM 1630 O O . GLY A 1 215 ? 4.315 18.140 -6.254 1.00 84.31 215 GLY A O 1
ATOM 1631 N N . SER A 1 216 ? 3.932 16.106 -7.105 1.00 87.38 216 SER A N 1
ATOM 1632 C CA . SER A 1 216 ? 5.318 15.828 -7.485 1.00 87.38 216 SER A CA 1
ATOM 1633 C C . SER A 1 216 ? 5.490 15.830 -9.003 1.00 87.38 216 SER A C 1
ATOM 1635 O O . SER A 1 216 ? 4.624 15.357 -9.734 1.00 87.38 216 SER A O 1
ATOM 1637 N N . ALA A 1 217 ? 6.647 16.304 -9.466 1.00 87.75 217 ALA A N 1
ATOM 1638 C CA . ALA A 1 217 ? 7.072 16.217 -10.866 1.00 87.75 217 ALA A CA 1
ATOM 1639 C C . ALA A 1 217 ? 8.150 15.142 -11.109 1.00 87.75 217 ALA A C 1
ATOM 1641 O O . ALA A 1 217 ? 8.623 14.991 -12.231 1.00 87.75 217 ALA A O 1
ATOM 1642 N N . LYS A 1 218 ? 8.602 14.447 -10.053 1.00 88.31 218 LYS A N 1
ATOM 1643 C CA . LYS A 1 218 ? 9.761 13.533 -10.113 1.00 88.31 218 LYS A CA 1
ATOM 1644 C C . LYS A 1 218 ? 9.558 12.214 -9.366 1.00 88.31 218 LYS A C 1
ATOM 1646 O O . LYS A 1 218 ? 10.251 11.244 -9.653 1.00 88.31 218 LYS A O 1
ATOM 1651 N N . SER A 1 219 ? 8.647 12.170 -8.391 1.00 91.56 219 SER A N 1
ATOM 1652 C CA . SER A 1 219 ? 8.403 10.973 -7.583 1.00 91.56 219 SER A CA 1
ATOM 1653 C C . SER A 1 219 ? 7.264 10.155 -8.176 1.00 91.56 219 SER A C 1
ATOM 1655 O O . SER A 1 219 ? 6.137 10.642 -8.264 1.00 91.56 219 SER A O 1
ATOM 1657 N N . VAL A 1 220 ? 7.554 8.923 -8.589 1.00 94.75 220 VAL A N 1
ATOM 1658 C CA . VAL A 1 220 ? 6.555 7.968 -9.090 1.00 94.75 220 VAL A CA 1
ATOM 1659 C C . VAL A 1 220 ? 5.857 7.309 -7.902 1.00 94.75 220 VAL A C 1
ATOM 1661 O O . VAL A 1 220 ? 6.504 6.938 -6.926 1.00 94.75 220 VAL A O 1
ATOM 1664 N N . SER A 1 221 ? 4.533 7.191 -7.972 1.00 93.94 221 SER A N 1
ATOM 1665 C CA . SER A 1 221 ? 3.728 6.575 -6.915 1.00 93.94 221 SER A CA 1
ATOM 1666 C C . SER A 1 221 ? 3.868 5.049 -6.900 1.00 93.94 221 SER A C 1
ATOM 1668 O O . SER A 1 221 ? 3.909 4.432 -7.961 1.00 93.94 221 SER A O 1
ATOM 1670 N N . SER A 1 222 ? 3.838 4.427 -5.718 1.00 95.75 222 SER A N 1
ATOM 1671 C CA . SER A 1 222 ? 3.850 2.965 -5.543 1.00 95.75 222 SER A CA 1
ATOM 1672 C C . SER A 1 222 ? 2.684 2.247 -6.245 1.00 95.75 222 SER A C 1
ATOM 1674 O O . SER A 1 222 ? 2.825 1.099 -6.673 1.00 95.75 222 SER A O 1
ATOM 1676 N N . HIS A 1 223 ? 1.568 2.947 -6.495 1.00 97.50 223 HIS A N 1
ATOM 1677 C CA . HIS A 1 223 ? 0.474 2.458 -7.345 1.00 97.50 223 HIS A CA 1
ATOM 1678 C C . HIS A 1 223 ? 0.914 2.124 -8.775 1.00 97.50 223 HIS A C 1
ATOM 1680 O O . HIS A 1 223 ? 0.269 1.315 -9.441 1.00 97.50 223 HIS A O 1
ATOM 1686 N N . ALA A 1 224 ? 2.011 2.708 -9.268 1.00 97.69 224 ALA A N 1
ATOM 1687 C CA . ALA A 1 224 ? 2.543 2.407 -10.594 1.00 97.69 224 ALA A CA 1
ATOM 1688 C C . ALA A 1 224 ? 3.025 0.959 -10.722 1.00 97.69 224 ALA A C 1
ATOM 1690 O O . ALA A 1 224 ? 3.029 0.413 -11.821 1.00 97.69 224 ALA A O 1
ATOM 1691 N N . TRP A 1 225 ? 3.383 0.335 -9.601 1.00 98.25 225 TRP A N 1
ATOM 1692 C CA . TRP A 1 225 ? 3.835 -1.048 -9.540 1.00 98.25 225 TRP A CA 1
ATOM 1693 C C . TRP A 1 225 ? 2.732 -2.037 -9.178 1.00 98.25 225 TRP A C 1
ATOM 1695 O O . TRP A 1 225 ? 2.994 -3.231 -9.149 1.00 98.25 225 TRP A O 1
ATOM 1705 N N . GLY A 1 226 ? 1.513 -1.574 -8.877 1.00 97.38 226 GLY A N 1
ATOM 1706 C CA . GLY A 1 226 ? 0.480 -2.438 -8.302 1.00 97.38 226 GLY A CA 1
ATOM 1707 C C . GLY A 1 226 ? 0.870 -2.970 -6.918 1.00 97.38 226 GLY A C 1
ATOM 1708 O O . GLY A 1 226 ? 0.484 -4.081 -6.568 1.00 97.38 226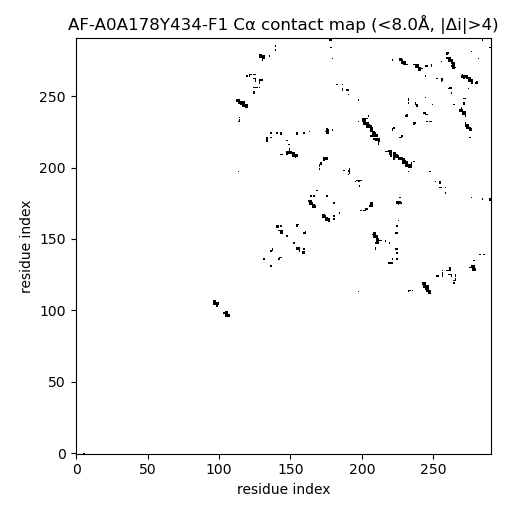 GLY A O 1
ATOM 1709 N N . ALA A 1 227 ? 1.661 -2.199 -6.165 1.00 97.44 227 ALA A N 1
ATOM 1710 C CA . ALA A 1 227 ? 2.165 -2.535 -4.830 1.00 97.44 227 ALA A CA 1
ATOM 1711 C C . ALA A 1 227 ? 1.534 -1.669 -3.721 1.00 97.44 227 ALA A C 1
ATOM 1713 O O . ALA A 1 227 ? 2.025 -1.652 -2.596 1.00 97.44 227 ALA A O 1
ATOM 1714 N N . ALA A 1 228 ? 0.467 -0.934 -4.042 1.00 97.94 228 ALA A N 1
ATOM 1715 C CA . ALA A 1 228 ? -0.265 -0.095 -3.103 1.00 97.94 228 ALA A CA 1
ATOM 1716 C C . ALA A 1 228 ? -1.765 -0.089 -3.408 1.00 97.94 228 ALA A C 1
ATOM 1718 O O . ALA A 1 228 ? -2.171 -0.351 -4.544 1.00 97.94 228 ALA A O 1
ATOM 1719 N N . VAL A 1 229 ? -2.576 0.224 -2.404 1.00 98.06 229 VAL A N 1
ATOM 1720 C CA . VAL A 1 229 ? -4.033 0.324 -2.483 1.00 98.06 229 VAL A CA 1
ATOM 1721 C C . VAL A 1 229 ? -4.516 1.505 -1.650 1.00 98.06 229 VAL A C 1
ATOM 1723 O O . VAL A 1 229 ? -4.044 1.707 -0.535 1.00 98.06 229 VAL A O 1
ATOM 1726 N N . ASP A 1 230 ? -5.471 2.252 -2.197 1.00 97.50 230 ASP A N 1
ATOM 1727 C CA . ASP A 1 230 ? -6.205 3.278 -1.466 1.00 97.50 230 ASP A CA 1
ATOM 1728 C C . ASP A 1 230 ? -7.583 2.716 -1.091 1.00 97.50 230 ASP A C 1
ATOM 1730 O O . ASP A 1 230 ? -8.322 2.207 -1.948 1.00 97.50 230 ASP A O 1
ATOM 1734 N N . LEU A 1 231 ? -7.930 2.779 0.190 1.00 96.06 231 LEU A N 1
ATOM 1735 C CA . LEU A 1 231 ? -9.163 2.231 0.753 1.00 96.06 231 LEU A CA 1
ATOM 1736 C C . LEU A 1 231 ? -10.153 3.336 1.127 1.00 96.06 231 LEU A C 1
ATOM 1738 O O . LEU A 1 231 ? -9.775 4.442 1.499 1.00 96.06 231 LEU A O 1
ATOM 1742 N N . THR A 1 232 ? -11.442 3.014 1.041 1.00 93.38 232 THR A N 1
ATOM 1743 C CA . THR A 1 232 ? -12.539 3.867 1.531 1.00 93.38 232 THR A CA 1
ATOM 1744 C C . THR A 1 232 ? -13.298 3.144 2.630 1.00 93.38 232 THR A C 1
ATOM 1746 O O . THR A 1 232 ? -13.429 1.920 2.556 1.00 93.38 232 THR A O 1
ATOM 1749 N N . LEU A 1 233 ? -13.933 3.879 3.538 1.00 91.19 233 LEU A N 1
ATOM 1750 C CA . LEU A 1 233 ? -14.915 3.332 4.477 1.00 91.19 233 LEU A CA 1
ATOM 1751 C C . LEU A 1 233 ? -16.280 3.948 4.220 1.00 91.19 233 LEU A C 1
ATOM 1753 O O . LEU A 1 233 ? -16.397 5.159 4.068 1.00 91.19 233 LEU A O 1
ATOM 1757 N N . LYS A 1 234 ? -17.322 3.117 4.119 1.00 89.56 234 LYS A N 1
ATOM 1758 C CA . LYS A 1 234 ? -18.685 3.553 3.766 1.00 89.56 234 LYS A CA 1
ATOM 1759 C C . LYS A 1 234 ? -18.705 4.438 2.502 1.00 89.56 234 LYS A C 1
ATOM 1761 O O . LYS A 1 234 ? -19.474 5.388 2.406 1.00 89.56 234 LYS A O 1
ATOM 1766 N N . ARG A 1 235 ? -17.839 4.125 1.523 1.00 87.88 235 ARG A N 1
ATOM 1767 C CA . ARG A 1 235 ? -17.607 4.898 0.277 1.00 87.88 235 ARG A CA 1
ATOM 1768 C C . ARG A 1 235 ? -17.079 6.326 0.487 1.00 87.88 235 ARG A C 1
ATOM 1770 O O . ARG A 1 235 ? -17.009 7.085 -0.477 1.00 87.88 235 ARG A O 1
ATOM 1777 N N . ASN A 1 236 ? -16.689 6.677 1.708 1.00 86.56 236 ASN A N 1
ATOM 1778 C CA . ASN A 1 236 ? -16.030 7.927 2.039 1.00 86.56 236 ASN A CA 1
ATOM 1779 C C . ASN A 1 236 ? -14.510 7.733 1.981 1.00 86.56 236 ASN A C 1
ATOM 1781 O O . ASN A 1 236 ? -13.972 6.792 2.569 1.00 86.56 236 ASN A O 1
ATOM 1785 N N . LEU A 1 237 ? -13.827 8.609 1.249 1.00 90.62 237 LEU A N 1
ATOM 1786 C CA . LEU A 1 237 ? -12.374 8.604 1.131 1.00 90.62 237 LEU A CA 1
ATOM 1787 C C . LEU A 1 237 ? -11.804 9.641 2.095 1.00 90.62 237 LEU A C 1
ATOM 1789 O O . LEU A 1 237 ? -12.205 10.803 2.053 1.00 90.62 237 LEU A O 1
ATOM 1793 N N . ASP A 1 238 ? -10.879 9.213 2.946 1.00 91.31 238 ASP A N 1
ATOM 1794 C CA . ASP A 1 238 ? -10.210 10.089 3.903 1.00 91.31 238 ASP A CA 1
ATOM 1795 C C . ASP A 1 238 ? -9.415 11.208 3.205 1.00 91.31 238 ASP A C 1
ATOM 1797 O O . ASP A 1 238 ? -8.921 11.055 2.080 1.00 91.31 238 ASP A O 1
ATOM 1801 N N . ARG A 1 239 ? -9.325 12.373 3.850 1.00 91.25 239 ARG A N 1
ATOM 1802 C CA . ARG A 1 239 ? -8.709 13.556 3.254 1.00 91.25 239 ARG A CA 1
ATOM 1803 C C . ARG A 1 239 ? -7.214 13.596 3.570 1.00 91.25 239 ARG A C 1
ATOM 1805 O O . ARG A 1 239 ? -6.788 13.972 4.645 1.00 91.25 239 ARG A O 1
ATOM 1812 N N . MET A 1 240 ? -6.397 13.376 2.546 1.00 90.19 240 MET A N 1
ATOM 1813 C CA . MET A 1 240 ? -4.941 13.538 2.640 1.00 90.19 240 MET A CA 1
ATOM 1814 C C . MET A 1 240 ? -4.518 14.978 3.010 1.00 90.19 240 MET A C 1
ATOM 1816 O O . MET A 1 240 ? -4.782 15.931 2.263 1.00 90.19 240 MET A O 1
ATOM 1820 N N . GLY A 1 241 ? -3.706 15.131 4.051 1.00 90.19 241 GLY A N 1
ATOM 1821 C CA . GLY A 1 241 ? -3.052 16.384 4.444 1.00 90.19 241 GLY A CA 1
ATOM 1822 C C . GLY A 1 241 ? -3.799 17.238 5.481 1.00 90.19 241 GLY A C 1
ATOM 1823 O O . GLY A 1 241 ? -3.439 18.407 5.613 1.00 90.19 241 GLY A O 1
ATOM 1824 N N . ASP A 1 242 ? -4.848 16.733 6.135 1.00 90.06 242 ASP A N 1
ATOM 1825 C CA . ASP A 1 242 ? -5.617 17.433 7.169 1.00 90.06 242 ASP A CA 1
ATOM 1826 C C . ASP A 1 242 ? -5.225 17.101 8.626 1.00 90.06 242 ASP A C 1
ATOM 1828 O O . ASP A 1 242 ? -5.704 17.760 9.549 1.00 90.06 242 ASP A O 1
ATOM 1832 N N . GLY A 1 243 ? -4.313 16.150 8.848 1.00 88.75 243 GLY A N 1
ATOM 1833 C CA . GLY A 1 243 ? -3.858 15.755 10.184 1.00 88.75 243 GLY A CA 1
ATOM 1834 C C . GLY A 1 243 ? -4.831 14.855 10.955 1.00 88.75 243 GLY A C 1
ATOM 1835 O O . GLY A 1 243 ? -4.621 14.636 12.154 1.00 88.75 243 GLY A O 1
ATOM 1836 N N . SER A 1 244 ? -5.853 14.319 10.287 1.00 90.31 244 SER A N 1
ATOM 1837 C CA . SER A 1 244 ? -6.823 13.376 10.836 1.00 90.31 244 SER A CA 1
ATOM 1838 C C . SER A 1 244 ? -6.827 12.052 10.058 1.00 90.31 244 SER A C 1
ATOM 1840 O O . SER A 1 244 ? -6.056 11.832 9.124 1.00 90.31 244 SER A O 1
ATOM 1842 N N . THR A 1 245 ? -7.629 11.105 10.531 1.00 93.69 245 THR A N 1
ATOM 1843 C CA . THR A 1 245 ? -7.922 9.841 9.858 1.00 93.69 245 THR A CA 1
ATOM 1844 C C . THR A 1 245 ? -9.275 9.334 10.325 1.00 93.69 245 THR A C 1
ATOM 1846 O O . THR A 1 245 ? -9.607 9.465 11.498 1.00 93.69 245 THR A O 1
ATOM 1849 N N . GLN A 1 246 ? -10.028 8.670 9.460 1.00 92.00 246 GLN A N 1
ATOM 1850 C CA . GLN A 1 246 ? -11.213 7.911 9.877 1.00 92.00 246 GLN A CA 1
ATOM 1851 C C . GLN A 1 246 ? -10.852 6.801 10.883 1.00 92.00 246 GLN A C 1
ATOM 1853 O O . GLN A 1 246 ? -9.866 6.085 10.676 1.00 92.00 246 GLN A O 1
ATOM 1858 N N . PHE A 1 247 ? -11.660 6.614 11.931 1.00 91.50 247 PHE A N 1
ATOM 1859 C CA . PHE A 1 247 ? -11.461 5.578 12.958 1.00 91.50 247 PHE A CA 1
ATOM 1860 C C . PHE A 1 247 ? -11.239 4.177 12.378 1.00 91.50 247 PHE A C 1
ATOM 1862 O O . PHE A 1 247 ? -10.282 3.498 12.745 1.00 91.50 247 PHE A O 1
ATOM 1869 N N . GLY A 1 248 ? -12.057 3.743 11.416 1.00 92.12 248 GLY A N 1
ATOM 1870 C CA . GLY A 1 248 ? -11.904 2.402 10.850 1.00 92.12 248 GLY A CA 1
ATOM 1871 C C . GLY A 1 248 ? -10.572 2.200 10.112 1.00 92.12 248 GLY A C 1
ATOM 1872 O O . GLY A 1 248 ? -10.100 1.070 10.021 1.00 92.12 248 GLY A O 1
ATOM 1873 N N . LEU A 1 249 ? -9.927 3.269 9.618 1.00 94.44 249 LEU A N 1
ATOM 1874 C CA . LEU A 1 249 ? -8.599 3.178 8.994 1.00 94.44 249 LEU A CA 1
ATOM 1875 C C . LEU A 1 249 ? -7.507 2.919 10.038 1.00 94.44 249 LEU A C 1
ATOM 1877 O O . LEU A 1 249 ? -6.527 2.250 9.724 1.00 94.44 249 LEU A O 1
ATOM 1881 N N . VAL A 1 250 ? -7.702 3.387 11.275 1.00 94.06 250 VAL A N 1
ATOM 1882 C CA . VAL A 1 250 ? -6.817 3.095 12.413 1.00 94.06 250 VAL A CA 1
ATOM 1883 C C . VAL A 1 250 ? -6.835 1.600 12.719 1.00 94.06 250 VAL A C 1
ATOM 1885 O O . VAL A 1 250 ? -5.778 0.987 12.826 1.00 94.06 250 VAL A O 1
ATOM 1888 N N . VAL A 1 251 ? -8.028 1.003 12.788 1.00 92.81 251 VAL A N 1
ATOM 1889 C CA . VAL A 1 251 ? -8.183 -0.441 13.016 1.00 92.81 251 VAL A CA 1
ATOM 1890 C C . VAL A 1 251 ? -7.597 -1.235 11.848 1.00 92.81 251 VAL A C 1
ATOM 1892 O O . VAL A 1 251 ? -6.803 -2.147 12.055 1.00 92.81 251 VAL A O 1
ATOM 1895 N N . LEU A 1 252 ? -7.904 -0.850 10.602 1.00 95.50 252 LEU A N 1
ATOM 1896 C CA . LEU A 1 252 ? -7.328 -1.485 9.410 1.00 95.50 252 LEU A CA 1
ATOM 1897 C C . LEU A 1 252 ? -5.796 -1.466 9.425 1.00 95.50 252 LEU A C 1
ATOM 1899 O O . LEU A 1 252 ? -5.171 -2.457 9.044 1.00 95.50 252 LEU A O 1
ATOM 1903 N N . ALA A 1 253 ? -5.188 -0.369 9.873 1.00 96.62 253 ALA A N 1
ATOM 1904 C CA . ALA A 1 253 ? -3.741 -0.237 9.912 1.00 96.62 253 ALA A CA 1
ATOM 1905 C C . ALA A 1 253 ? -3.055 -1.307 10.764 1.00 96.62 253 ALA A C 1
ATOM 1907 O O . ALA A 1 253 ? -1.973 -1.745 10.378 1.00 96.62 253 ALA A O 1
ATOM 1908 N N . GLU A 1 254 ? -3.685 -1.796 11.833 1.00 95.50 254 GLU A N 1
ATOM 1909 C CA . GLU A 1 254 ? -3.143 -2.896 12.640 1.00 95.50 254 GLU A CA 1
ATOM 1910 C C . GLU A 1 254 ? -3.040 -4.189 11.813 1.00 95.50 254 GLU A C 1
ATOM 1912 O O . GLU A 1 254 ? -1.964 -4.777 11.706 1.00 95.50 254 GLU A O 1
ATOM 1917 N N . PHE A 1 255 ? -4.108 -4.572 11.105 1.00 97.81 255 PHE A N 1
ATOM 1918 C CA . PHE A 1 255 ? -4.104 -5.765 10.247 1.00 97.81 255 PHE A CA 1
ATOM 1919 C C . PHE A 1 255 ? -3.095 -5.664 9.097 1.00 97.81 255 PHE A C 1
ATOM 1921 O O . PHE A 1 255 ? -2.444 -6.650 8.739 1.00 97.81 255 PHE A O 1
ATOM 1928 N N . PHE A 1 256 ? -2.975 -4.481 8.491 1.00 98.50 256 PHE A N 1
ATOM 1929 C CA . PHE A 1 256 ? -2.013 -4.240 7.419 1.00 98.50 256 PHE A CA 1
ATOM 1930 C C . PHE A 1 256 ? -0.571 -4.262 7.943 1.00 98.50 256 PHE A C 1
ATOM 1932 O O . PHE A 1 256 ? 0.286 -4.894 7.322 1.00 98.50 256 PHE A O 1
ATOM 1939 N N . ASN A 1 257 ? -0.297 -3.630 9.087 1.00 98.12 257 ASN A N 1
ATOM 1940 C CA . ASN A 1 257 ? 1.024 -3.648 9.707 1.00 98.12 257 ASN A CA 1
ATOM 1941 C C . ASN A 1 257 ? 1.441 -5.068 10.114 1.00 98.12 257 ASN A C 1
ATOM 1943 O O . ASN A 1 257 ? 2.544 -5.487 9.762 1.00 98.12 257 ASN A O 1
ATOM 1947 N N . ASP A 1 258 ? 0.547 -5.856 10.715 1.00 97.81 258 ASP A N 1
ATOM 1948 C CA . ASP A 1 258 ? 0.800 -7.272 11.026 1.00 97.81 258 ASP A CA 1
ATOM 1949 C C . ASP A 1 258 ? 1.176 -8.087 9.776 1.00 97.81 258 ASP A C 1
ATOM 1951 O O . ASP A 1 258 ? 2.008 -8.994 9.825 1.00 97.81 258 ASP A O 1
ATOM 1955 N N . ALA A 1 259 ? 0.585 -7.750 8.625 1.00 98.12 259 ALA A N 1
ATOM 1956 C CA . ALA A 1 259 ? 0.893 -8.375 7.343 1.00 98.12 259 ALA A CA 1
ATOM 1957 C C . ALA A 1 259 ? 2.161 -7.820 6.666 1.00 98.12 259 ALA A C 1
ATOM 1959 O O . ALA A 1 259 ? 2.520 -8.296 5.589 1.00 98.12 259 ALA A O 1
ATOM 1960 N N . GLY A 1 260 ? 2.839 -6.833 7.260 1.00 98.25 260 GLY A N 1
ATOM 1961 C CA . GLY A 1 260 ? 4.051 -6.205 6.727 1.00 98.25 260 GLY A CA 1
ATOM 1962 C C . GLY A 1 260 ? 3.799 -5.091 5.706 1.00 98.25 260 GLY A C 1
ATOM 1963 O O . GLY A 1 260 ? 4.697 -4.760 4.927 1.00 98.25 260 GLY A O 1
ATOM 1964 N N . TRP A 1 261 ? 2.594 -4.524 5.670 1.00 98.62 261 TRP A N 1
ATOM 1965 C CA . TRP A 1 261 ? 2.267 -3.354 4.856 1.00 98.62 261 TRP A CA 1
ATOM 1966 C C . TRP A 1 261 ? 2.501 -2.069 5.640 1.00 98.62 261 TRP A C 1
ATOM 1968 O O . TRP A 1 261 ? 2.215 -1.977 6.831 1.00 98.62 261 TRP A O 1
ATOM 1978 N N . TYR A 1 262 ? 2.998 -1.058 4.942 1.00 98.44 262 TYR A N 1
ATOM 1979 C CA . TYR A 1 262 ? 3.169 0.287 5.451 1.00 98.44 262 TYR A CA 1
ATOM 1980 C C . TYR A 1 262 ? 1.879 1.094 5.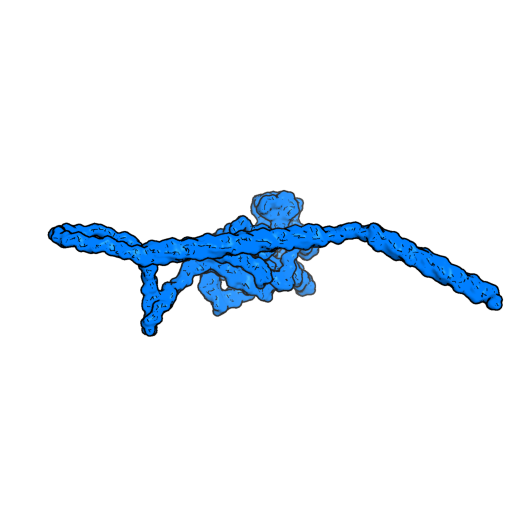267 1.00 98.44 262 TYR A C 1
ATOM 1982 O O . TYR A 1 262 ? 1.298 1.122 4.180 1.00 98.44 262 TYR A O 1
ATOM 1990 N N . TRP A 1 263 ? 1.463 1.800 6.313 1.00 98.19 263 TRP A N 1
ATOM 1991 C CA . TRP A 1 263 ? 0.313 2.695 6.307 1.00 98.19 263 TRP A CA 1
ATOM 1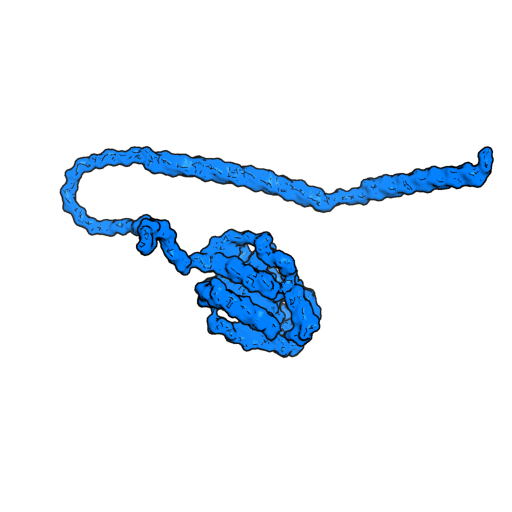992 C C . TRP A 1 263 ? 0.729 4.148 6.047 1.00 98.19 263 TRP A C 1
ATOM 1994 O O . TRP A 1 263 ? 1.557 4.718 6.769 1.00 98.19 263 TRP A O 1
ATOM 2004 N N . GLY A 1 264 ? 0.128 4.768 5.029 1.00 96.62 264 GLY A N 1
ATOM 2005 C CA . GLY A 1 264 ? 0.445 6.108 4.529 1.00 96.62 264 GLY A CA 1
ATOM 2006 C C . GLY A 1 264 ? 0.191 7.245 5.518 1.00 96.62 264 GLY A C 1
ATOM 2007 O O . GLY A 1 264 ? 0.774 8.323 5.375 1.00 96.62 264 GLY A O 1
ATOM 2008 N N . ALA A 1 265 ? -0.568 7.018 6.592 1.00 95.00 265 ALA A N 1
ATOM 2009 C CA . ALA A 1 265 ? -0.691 8.008 7.659 1.00 95.00 265 ALA A CA 1
ATOM 2010 C C . ALA A 1 265 ? 0.661 8.303 8.354 1.00 95.00 265 ALA A C 1
ATOM 2012 O O . ALA A 1 265 ? 0.893 9.393 8.882 1.00 95.00 265 ALA A O 1
ATOM 2013 N N . GLY A 1 266 ? 1.617 7.367 8.282 1.00 93.31 266 GLY A N 1
ATOM 2014 C CA . GLY A 1 266 ? 2.983 7.549 8.782 1.00 93.31 266 GLY A CA 1
ATOM 2015 C C . GLY A 1 266 ? 3.826 8.577 8.013 1.00 93.31 266 GLY A C 1
ATOM 2016 O O . GLY A 1 266 ? 4.894 8.972 8.486 1.00 93.31 266 GLY A O 1
ATOM 2017 N N . TYR A 1 267 ? 3.380 9.045 6.843 1.00 92.31 267 TYR A N 1
ATOM 2018 C CA . TYR A 1 267 ? 4.104 10.053 6.068 1.00 92.31 267 TYR A CA 1
ATOM 2019 C C . TYR A 1 267 ? 4.138 11.427 6.752 1.00 92.31 267 TYR A C 1
ATOM 2021 O O . TYR A 1 267 ? 3.320 11.756 7.613 1.00 92.31 267 TYR A O 1
ATOM 2029 N N . SER A 1 268 ? 5.081 12.282 6.332 1.00 89.81 268 SER A N 1
ATOM 2030 C CA . SER A 1 268 ? 5.136 13.681 6.784 1.00 89.81 268 SER A CA 1
ATOM 2031 C C . SER A 1 268 ? 3.853 14.431 6.420 1.00 89.81 268 SER A C 1
ATOM 2033 O O . SER A 1 268 ? 3.240 15.027 7.300 1.00 89.81 268 SER A O 1
ATOM 2035 N N . ARG A 1 269 ? 3.442 14.328 5.148 1.00 91.00 269 ARG A N 1
ATOM 2036 C CA . ARG A 1 269 ? 2.075 14.586 4.692 1.00 91.00 269 ARG A CA 1
ATOM 2037 C C . ARG A 1 269 ? 1.365 13.241 4.657 1.00 91.00 269 ARG A C 1
ATOM 2039 O O . ARG A 1 269 ? 1.598 12.456 3.744 1.00 91.00 269 ARG A O 1
ATOM 2046 N N . GLU A 1 270 ? 0.630 12.982 5.714 1.00 92.88 270 GLU A N 1
ATOM 2047 C CA . GLU A 1 270 ? -0.189 11.807 5.941 1.00 92.88 270 GLU A CA 1
ATOM 2048 C C . GLU A 1 270 ? -1.180 11.564 4.798 1.00 92.88 270 GLU A C 1
ATOM 2050 O O . GLU A 1 270 ? -1.716 12.490 4.185 1.00 92.88 270 GLU A O 1
ATOM 2055 N N . ASP A 1 271 ? -1.374 10.285 4.515 1.00 94.50 271 ASP A N 1
ATOM 2056 C CA . ASP A 1 271 ? -2.242 9.770 3.468 1.00 94.50 271 ASP A CA 1
ATOM 2057 C C . ASP A 1 271 ? -2.939 8.523 4.023 1.00 94.50 271 ASP A C 1
ATOM 2059 O O . ASP A 1 271 ? -2.519 7.393 3.780 1.00 94.50 271 ASP A O 1
ATOM 2063 N N . SER A 1 272 ? -3.920 8.721 4.907 1.00 94.75 272 SER A N 1
ATOM 2064 C CA . SER A 1 272 ? -4.458 7.646 5.755 1.00 94.75 272 SER A CA 1
ATOM 2065 C C . SER A 1 272 ? -5.293 6.620 4.986 1.00 94.75 272 SER A C 1
ATOM 2067 O O . SER A 1 272 ? -5.441 5.482 5.426 1.00 94.75 272 SER A O 1
ATOM 2069 N N . MET A 1 273 ? -5.782 6.978 3.800 1.00 95.19 273 MET A N 1
ATOM 2070 C CA . MET A 1 273 ? -6.415 6.042 2.867 1.00 95.19 273 MET A CA 1
ATOM 2071 C C . MET A 1 273 ? -5.423 5.051 2.233 1.00 95.19 273 MET A C 1
ATOM 2073 O O . MET A 1 273 ? -5.855 4.023 1.714 1.00 95.19 273 MET A O 1
ATOM 2077 N N . HIS A 1 274 ? -4.120 5.350 2.254 1.00 97.81 274 HIS A N 1
ATOM 2078 C CA . HIS A 1 274 ? -3.098 4.659 1.472 1.00 97.81 274 HIS A CA 1
ATOM 2079 C C . HIS A 1 274 ? -2.391 3.545 2.250 1.00 97.81 274 HIS A C 1
ATOM 2081 O O . HIS A 1 274 ? -1.857 3.765 3.339 1.00 97.81 274 HIS A O 1
ATOM 2087 N N . PHE A 1 275 ? -2.279 2.368 1.637 1.00 98.50 275 PHE A N 1
ATOM 2088 C CA . PHE A 1 275 ? -1.498 1.237 2.138 1.00 98.50 275 PHE A CA 1
ATOM 2089 C C . PHE A 1 275 ? -0.554 0.735 1.049 1.00 98.50 275 PHE A C 1
ATOM 2091 O O . PHE A 1 275 ? -0.977 0.496 -0.082 1.00 98.50 275 PHE A O 1
ATOM 2098 N N . GLU A 1 276 ? 0.720 0.526 1.380 1.00 98.38 276 GLU A N 1
ATOM 2099 C CA . GLU A 1 276 ? 1.717 -0.008 0.448 1.00 98.38 276 GLU A CA 1
ATOM 2100 C C . GLU A 1 276 ? 2.468 -1.206 1.028 1.00 98.38 276 GLU A C 1
ATOM 2102 O O . GLU A 1 276 ? 2.697 -1.301 2.229 1.00 98.38 276 GLU A O 1
ATOM 2107 N N . VAL A 1 277 ? 2.855 -2.147 0.171 1.00 98.31 277 VAL A N 1
ATOM 2108 C CA . VAL A 1 277 ? 3.644 -3.321 0.569 1.00 98.31 277 VAL A CA 1
ATOM 2109 C C . VAL A 1 277 ? 4.973 -2.852 1.165 1.00 98.31 277 VAL A C 1
ATOM 2111 O O . VAL A 1 277 ? 5.702 -2.114 0.508 1.00 98.31 277 VAL A O 1
ATOM 2114 N N . GLY A 1 278 ? 5.324 -3.289 2.377 1.00 98.31 278 GLY A N 1
ATOM 2115 C CA . GLY A 1 278 ? 6.601 -2.936 3.002 1.00 98.31 278 GLY A CA 1
ATOM 2116 C C . GLY A 1 278 ? 7.808 -3.499 2.244 1.00 98.31 278 GLY A C 1
ATOM 2117 O O . GLY A 1 278 ? 7.733 -4.540 1.589 1.00 98.31 278 GLY A O 1
ATOM 2118 N N . GLU A 1 279 ? 8.960 -2.837 2.354 1.00 98.31 279 GLU A N 1
ATOM 2119 C CA . GLU A 1 279 ? 10.174 -3.222 1.624 1.00 98.31 279 GLU A CA 1
ATOM 2120 C C . GLU A 1 279 ? 10.627 -4.654 1.950 1.00 98.31 279 GLU A C 1
ATOM 2122 O O . GLU A 1 279 ? 10.942 -5.425 1.042 1.00 98.31 279 GLU A O 1
ATOM 2127 N N . ALA A 1 280 ? 10.620 -5.035 3.230 1.00 98.19 280 ALA A N 1
ATOM 2128 C CA . ALA A 1 280 ? 11.009 -6.378 3.657 1.00 98.19 280 ALA A CA 1
ATOM 2129 C C . ALA A 1 280 ? 10.100 -7.459 3.048 1.00 98.19 280 ALA A C 1
ATOM 2131 O O . ALA A 1 280 ? 10.583 -8.493 2.585 1.00 98.19 280 ALA A O 1
ATOM 2132 N N . LEU A 1 281 ? 8.791 -7.195 2.990 1.00 97.94 281 LEU A N 1
ATOM 2133 C CA . LEU A 1 281 ? 7.809 -8.100 2.399 1.00 97.94 281 LEU A CA 1
ATOM 2134 C C . LEU A 1 281 ? 8.016 -8.238 0.885 1.00 97.94 281 LEU A C 1
ATOM 2136 O O . LEU A 1 281 ? 8.017 -9.349 0.355 1.00 97.94 281 LEU A O 1
ATOM 2140 N N . LEU A 1 282 ? 8.276 -7.124 0.200 1.00 97.81 282 LEU A N 1
ATOM 2141 C CA . LEU A 1 282 ? 8.567 -7.122 -1.230 1.00 97.81 282 LEU A CA 1
ATOM 2142 C C . LEU A 1 282 ? 9.850 -7.906 -1.553 1.00 97.81 282 LEU A C 1
ATOM 2144 O O . LEU A 1 282 ? 9.859 -8.735 -2.465 1.00 97.81 282 LEU A O 1
ATOM 2148 N N . ARG A 1 283 ? 10.923 -7.692 -0.780 1.00 98.25 283 ARG A N 1
ATOM 2149 C CA . ARG A 1 283 ? 12.188 -8.431 -0.930 1.00 98.25 283 ARG A CA 1
ATOM 2150 C C . ARG A 1 283 ? 12.019 -9.918 -0.639 1.00 98.25 283 ARG A C 1
ATOM 2152 O O . ARG A 1 283 ? 12.589 -10.737 -1.356 1.00 98.25 283 ARG A O 1
ATOM 2159 N N . LYS A 1 284 ? 11.200 -10.278 0.353 1.00 98.31 284 LYS A N 1
ATOM 2160 C CA . LYS A 1 284 ? 10.847 -11.673 0.635 1.00 98.31 284 LYS A CA 1
ATOM 2161 C C . LYS A 1 284 ? 10.198 -12.336 -0.581 1.00 98.31 284 LYS A C 1
ATOM 2163 O O . LYS A 1 284 ? 10.640 -13.402 -0.991 1.00 98.31 284 LYS A O 1
ATOM 2168 N N . TRP A 1 285 ? 9.205 -11.700 -1.205 1.00 98.00 285 TRP A N 1
ATOM 2169 C CA . TRP A 1 285 ? 8.564 -12.259 -2.401 1.00 98.00 285 TRP A CA 1
ATOM 2170 C C . TRP A 1 285 ? 9.514 -12.380 -3.593 1.00 98.00 285 TRP A C 1
ATOM 2172 O O . TRP A 1 285 ? 9.423 -13.358 -4.334 1.00 98.00 285 TRP A O 1
ATOM 2182 N N . ALA A 1 286 ? 10.441 -11.432 -3.755 1.00 96.94 286 ALA A N 1
ATOM 2183 C CA . ALA A 1 286 ? 11.496 -11.523 -4.762 1.00 96.94 286 ALA A CA 1
ATOM 2184 C C . ALA A 1 286 ? 12.399 -12.745 -4.520 1.00 96.94 286 ALA A C 1
ATOM 2186 O O . ALA A 1 286 ? 12.632 -13.530 -5.435 1.00 96.94 286 ALA A O 1
ATOM 2187 N N . ALA A 1 287 ? 12.857 -12.941 -3.278 1.00 97.88 287 ALA A N 1
ATOM 2188 C CA . ALA A 1 287 ? 13.705 -14.071 -2.892 1.00 97.88 287 ALA A CA 1
ATOM 2189 C C . ALA A 1 287 ? 12.993 -15.429 -3.031 1.00 97.88 287 ALA A C 1
ATOM 2191 O O . ALA A 1 287 ? 13.624 -16.431 -3.353 1.00 97.88 287 ALA A O 1
ATOM 2192 N N . GLU A 1 288 ? 11.675 -15.459 -2.831 1.00 97.31 288 GLU A N 1
ATOM 2193 C CA . GLU A 1 288 ? 10.828 -16.643 -3.021 1.00 97.31 288 GLU A CA 1
ATOM 2194 C C . GLU A 1 288 ? 10.459 -16.906 -4.496 1.00 97.31 288 GLU A C 1
ATOM 2196 O O . GLU A 1 288 ? 9.761 -17.879 -4.780 1.00 97.31 288 GLU A O 1
ATOM 2201 N N . GLY A 1 289 ? 10.876 -16.049 -5.439 1.00 96.00 289 GLY A N 1
ATOM 2202 C CA . GLY A 1 289 ? 10.557 -16.193 -6.865 1.00 96.00 289 GLY A CA 1
ATOM 2203 C C . GLY A 1 289 ? 9.082 -15.949 -7.210 1.00 96.00 289 GLY A C 1
ATOM 2204 O O . GLY A 1 289 ? 8.579 -16.488 -8.194 1.00 96.00 289 GLY A O 1
ATOM 2205 N N . LYS A 1 290 ? 8.364 -15.167 -6.393 1.00 94.62 290 LYS A N 1
ATOM 2206 C CA . LYS A 1 290 ? 6.933 -14.848 -6.581 1.00 94.62 290 LYS A CA 1
ATOM 2207 C C . LYS A 1 290 ? 6.681 -13.596 -7.433 1.00 94.62 290 LYS A C 1
ATOM 2209 O O . LYS A 1 290 ? 5.517 -13.273 -7.691 1.00 94.62 290 LYS A O 1
ATOM 2214 N N . LEU A 1 291 ? 7.744 -12.885 -7.820 1.00 91.25 291 LEU A N 1
ATOM 2215 C CA . LEU A 1 291 ? 7.732 -11.645 -8.605 1.00 91.25 291 LEU A CA 1
ATOM 2216 C C . LEU A 1 291 ? 8.341 -11.857 -9.991 1.00 91.25 291 LEU A C 1
ATOM 2218 O O . LEU A 1 291 ? 9.270 -12.680 -10.117 1.00 91.25 291 LEU A O 1
#

Foldseek 3Di:
DPVVVVVVVVVVVVVVVVVVVVVVVVVVPDDDDPVVVVVVVVVVVVVVVVVVVVVVVVVVVVVVVVVVVVVVDDDPDDDDDDDDDDDDDDDDDDDDQDQDPVRDRDRPPPPPQQQDWDFDPLVVFCVVFAADFPVLLCVQQNDQDPDAAQFFDHGDPPSLVVQWDWDDPPQDIAIAGPVLVVLVNVLLVVCCVPPVLQSVFKDFPYQATFHADVPDPPGTDLSVSSFKTFMDGNPHGDDWQPSIGGPSLVVSRVSLVVSSKHAQCNDPRRRSRMIGHTSVRSVVCSVVVSD

Radius of gyration: 32.07 Å; Cα contacts (8 Å, |Δi|>4): 369; chains: 1; bounding box: 130×52×61 Å